Protein AF-A0A285PRM2-F1 (afdb_monomer_lite)

Sequence (328 aa):
MWEDLPSSKKNEYKRLILAFASLTEMFAQKVTDNVEEAAPIINSKFQETAFQRAFNAYAEDIGNTSYDASLEHNGEKYLVGIKTFGISSGDQKVAQFKAKHDEWSDIIDEIKRHANDAEDKATVDSLNEVLYMKLARRIAKIRNARIDSSRANIKGFKAGEDDTHVHSVYHVLMPSSRNEDAKIYVGETSYDKINLENLSILGCTGKKNPTNFFFTDGKHVYKYTSADSQLHMNFDNRNIVCDEWNVKYADDAHAIFGKIADMVYPKSPDLDDNSNILEIEDDVEELEVEDTYCWTIWNKNQETELFSGFNSFLAQDPRWEKISVKSE

Organism: NCBI:txid39488

Radius of gyration: 27.47 Å; chains: 1; bounding box: 72×64×59 Å

Foldseek 3Di:
DVVQADPQLVVQLLVQQLVQQLAQVVVDDDDPDDPKAGWGDGDQVSNLVSNCVSRVWDQLPDDPALAGTWDDDPNAIEGEHEEEEALPDFWAFRDFDQVCLVVCVVLLVQLVVQLVVDDFQVSSFVSNVVSVLVVVLVVLVVVQVSNVVNLVRDDRDDDDPPSPRYFYKYWYWHIYDIRDQTKIFTFIDGPDRQQSVQKDWPGAPTSVQRSWGWIHSVRWIWIAHSPRRTITTGPVSVVRTDDMDGHHHDPDVVVVVVVVCCVVPPDDVVVVPDDDPPPPPVPPPPPPPPDDDDDADADPVRDGDQPPPRRVVPPDPPPDDDDDDDDD

Secondary structure (DSSP, 8-state):
-GGGS-HHHHHHHHHHHHHHHTTHHHHS---SSS-PPPPPP--HHHHHHHHHHHHTPEE--SSS-S-SEEEEETTEEEEEEEEE--TT--SEEEEE-GGGHHHHHHHHHHHHHHHHS-SSHHHHHHHHHHHHHHHHHHHHHHHHHHHHHHHHT-SSSPPPTT-TTEEEEEEEEEEPPTTS--EEEEEEEE-PPP-STT-EEEEES-TT-TTSEEEE-SS-EEEEETTTTEEEEE--TTTTEEEEEE----TTHHHHHHHHHHHHSPPPGGG-S--------S-----------------TTS-PPTT-TT-TT----TTS----PPP-

pLDDT: mean 82.98, std 19.23, range [27.8, 98.38]

Structure (mmCIF, N/CA/C/O backbone):
data_AF-A0A285PRM2-F1
#
_entry.id   AF-A0A285PRM2-F1
#
loop_
_atom_site.group_PDB
_atom_site.id
_atom_site.type_symbol
_atom_site.label_atom_id
_atom_site.label_alt_id
_atom_site.label_comp_id
_atom_site.label_asym_id
_atom_site.label_entity_id
_atom_site.label_seq_id
_atom_site.pdbx_PDB_ins_code
_atom_site.Cartn_x
_atom_site.Cartn_y
_atom_site.Cartn_z
_atom_site.occupancy
_atom_site.B_iso_or_equiv
_atom_site.auth_seq_id
_atom_site.auth_comp_id
_atom_site.auth_asym_id
_atom_site.auth_atom_id
_atom_site.pdbx_PDB_model_num
ATOM 1 N N . MET A 1 1 ? 2.096 -10.596 12.250 1.00 94.50 1 MET A N 1
ATOM 2 C CA . MET A 1 1 ? 1.643 -9.684 13.319 1.00 94.50 1 MET A CA 1
ATOM 3 C C . MET A 1 1 ? 0.222 -10.036 13.724 1.00 94.50 1 MET A C 1
ATOM 5 O O . MET A 1 1 ? -0.007 -10.273 14.898 1.00 94.50 1 MET A O 1
ATOM 9 N N . TRP A 1 2 ? -0.729 -10.086 12.789 1.00 96.12 2 TRP A N 1
ATOM 10 C CA . TRP A 1 2 ? -2.152 -10.326 13.050 1.00 96.12 2 TRP A CA 1
ATOM 11 C C . TRP A 1 2 ? -2.424 -11.521 13.971 1.00 96.12 2 TRP A C 1
ATOM 13 O O . TRP A 1 2 ? -3.183 -11.407 14.936 1.00 96.12 2 TRP A O 1
ATOM 23 N N . GLU A 1 3 ? -1.771 -12.654 13.717 1.00 93.31 3 GLU A N 1
ATOM 24 C CA . GLU A 1 3 ? -1.927 -13.859 14.539 1.00 93.31 3 GLU A CA 1
ATOM 25 C C . GLU A 1 3 ? -1.473 -13.662 15.988 1.00 93.31 3 GLU A C 1
ATOM 27 O O . GLU A 1 3 ? -2.132 -14.154 16.904 1.00 93.31 3 GLU A O 1
ATOM 32 N N . ASP A 1 4 ? -0.435 -12.855 16.202 1.00 93.69 4 ASP A N 1
ATOM 33 C CA . ASP A 1 4 ? 0.169 -12.610 17.513 1.00 93.69 4 ASP A CA 1
ATOM 34 C C . ASP A 1 4 ? -0.690 -11.686 18.390 1.00 93.69 4 ASP A C 1
ATOM 36 O O . ASP A 1 4 ? -0.590 -11.709 19.618 1.00 93.69 4 ASP A O 1
ATOM 40 N N . LEU A 1 5 ? -1.532 -10.844 17.780 1.00 95.12 5 LEU A N 1
ATOM 41 C CA . LEU A 1 5 ? -2.293 -9.830 18.507 1.00 95.12 5 LEU A CA 1
ATOM 42 C C . LEU A 1 5 ? -3.500 -10.420 19.261 1.00 95.12 5 LEU A C 1
ATOM 44 O O . LEU A 1 5 ? -4.136 -11.365 18.786 1.00 95.12 5 LEU A O 1
ATOM 48 N N . PRO A 1 6 ? -3.906 -9.828 20.406 1.00 95.75 6 PRO A N 1
ATOM 49 C CA . PRO A 1 6 ? -4.996 -10.362 21.219 1.00 95.75 6 PRO A CA 1
ATOM 50 C C . PRO A 1 6 ? -6.333 -10.409 20.477 1.00 95.75 6 PRO A C 1
ATOM 52 O O . PRO A 1 6 ? -6.782 -9.404 19.918 1.00 95.75 6 PRO A O 1
ATOM 55 N N . SER A 1 7 ? -7.038 -11.540 20.565 1.00 96.31 7 SER A N 1
ATOM 56 C CA . SER A 1 7 ? -8.339 -11.732 19.908 1.00 96.31 7 SER A CA 1
ATOM 57 C C . SER A 1 7 ? -9.392 -10.701 20.321 1.00 96.31 7 SER A C 1
ATOM 59 O O . SER A 1 7 ? -10.214 -10.309 19.500 1.00 96.31 7 SER A O 1
ATOM 61 N N . SER A 1 8 ? -9.361 -10.208 21.565 1.00 97.06 8 SER A N 1
ATOM 62 C CA . SER A 1 8 ? -10.262 -9.138 22.019 1.00 97.06 8 SER A CA 1
ATOM 63 C C . SER A 1 8 ? -10.061 -7.840 21.230 1.00 97.06 8 SER A C 1
ATOM 65 O O . SER A 1 8 ? -11.035 -7.246 20.774 1.00 97.06 8 SER A O 1
ATOM 67 N N . LYS A 1 9 ? -8.804 -7.446 20.999 1.00 97.38 9 LYS A N 1
ATOM 68 C CA . LYS A 1 9 ? -8.441 -6.259 20.214 1.00 97.38 9 LYS A CA 1
ATOM 69 C C . LYS A 1 9 ? -8.742 -6.448 18.727 1.00 97.38 9 LYS A C 1
ATOM 71 O O . LYS A 1 9 ? -9.304 -5.549 18.107 1.00 97.38 9 LYS A O 1
ATOM 76 N N . LYS A 1 10 ? -8.466 -7.640 18.176 1.00 97.69 10 LYS A N 1
ATOM 77 C CA . LYS A 1 10 ? -8.861 -8.007 16.802 1.00 97.69 10 LYS A CA 1
ATOM 78 C C . LYS A 1 10 ? -10.370 -7.886 16.596 1.00 97.69 10 LYS A C 1
ATOM 80 O O . LYS A 1 10 ? -10.810 -7.294 15.616 1.00 97.69 10 LYS A O 1
ATOM 85 N N . ASN A 1 11 ? -11.160 -8.383 17.547 1.00 97.88 11 ASN A N 1
ATOM 86 C CA . ASN A 1 11 ? -12.618 -8.294 17.500 1.00 97.88 11 ASN A CA 1
ATOM 87 C C . ASN A 1 11 ? -13.120 -6.851 17.606 1.00 97.88 11 ASN A C 1
ATOM 89 O O . ASN A 1 11 ? -14.071 -6.491 16.915 1.00 97.88 11 ASN A O 1
ATOM 93 N N . GLU A 1 12 ? -12.493 -6.013 18.436 1.00 98.06 12 GLU A N 1
ATOM 94 C CA . GLU A 1 12 ? -12.843 -4.593 18.506 1.00 98.06 12 GLU A CA 1
ATOM 95 C C . GLU A 1 12 ? -12.538 -3.870 17.190 1.00 98.06 12 GLU A C 1
ATOM 97 O O . GLU A 1 12 ? -13.412 -3.177 16.668 1.00 98.06 12 GLU A O 1
ATOM 102 N N . TYR A 1 13 ? -11.361 -4.106 16.605 1.00 98.38 13 TYR A N 1
ATOM 103 C CA . TYR A 1 13 ? -10.995 -3.564 15.298 1.00 98.38 13 TYR A CA 1
ATOM 104 C C . TYR A 1 13 ? -11.967 -4.012 14.198 1.00 98.38 13 TYR A C 1
ATOM 106 O O . TYR A 1 13 ? -12.563 -3.176 13.519 1.00 98.38 13 TYR A O 1
ATOM 114 N N . LYS A 1 14 ? -12.214 -5.325 14.092 1.00 98.38 14 LYS A N 1
ATOM 115 C CA . LYS A 1 14 ? -13.190 -5.919 13.169 1.00 98.38 14 LYS A CA 1
ATOM 116 C C . LYS A 1 14 ? -14.568 -5.280 13.319 1.00 98.38 14 LYS A C 1
ATOM 118 O O . LYS A 1 14 ? -15.187 -4.925 12.322 1.00 98.38 14 LYS A O 1
ATOM 123 N N . ARG A 1 15 ? -15.050 -5.098 14.553 1.00 98.00 15 ARG A N 1
ATOM 124 C CA . ARG A 1 15 ? -16.356 -4.481 14.822 1.00 98.00 15 ARG A CA 1
ATOM 125 C C . ARG A 1 15 ? -16.423 -3.044 14.309 1.00 98.00 15 ARG A C 1
ATOM 127 O O . ARG A 1 15 ? -17.426 -2.685 13.703 1.00 98.00 15 ARG A O 1
ATOM 134 N N . LEU A 1 16 ? -15.384 -2.239 14.541 1.00 97.81 16 LEU A N 1
ATOM 135 C CA . LEU A 1 16 ? -15.328 -0.854 14.063 1.00 97.81 16 LEU A CA 1
ATOM 136 C C . LEU A 1 16 ? -15.353 -0.789 12.532 1.00 97.81 16 LEU A C 1
ATOM 138 O O . LEU A 1 16 ? -16.142 -0.034 11.969 1.00 97.81 16 LEU A O 1
ATOM 142 N N . ILE A 1 17 ? -14.543 -1.614 11.862 1.00 98.19 17 ILE A N 1
ATOM 143 C CA . ILE A 1 17 ? -14.509 -1.664 10.397 1.00 98.19 17 ILE A CA 1
ATOM 144 C C . ILE A 1 17 ? -15.848 -2.137 9.828 1.00 98.19 17 ILE A C 1
ATOM 146 O O . ILE A 1 17 ? -16.380 -1.496 8.925 1.00 98.19 17 ILE A O 1
ATOM 150 N N . LEU A 1 18 ? -16.417 -3.222 10.363 1.00 97.62 18 LEU A N 1
ATOM 151 C CA . LEU A 1 18 ? -17.692 -3.759 9.887 1.00 97.62 18 LEU A CA 1
ATOM 152 C C . LEU A 1 18 ? -18.855 -2.790 10.111 1.00 97.62 18 LEU A C 1
ATOM 154 O O . LEU A 1 18 ? -19.722 -2.706 9.250 1.00 97.62 18 LEU A O 1
ATOM 158 N N . ALA A 1 19 ? -18.863 -2.037 11.215 1.00 95.50 19 ALA A N 1
ATOM 159 C CA . ALA A 1 19 ? -19.882 -1.017 11.470 1.00 95.50 19 ALA A CA 1
ATOM 160 C C . ALA A 1 19 ? -19.809 0.155 10.478 1.00 95.50 19 ALA A C 1
ATOM 162 O O . ALA A 1 19 ? -20.830 0.741 10.135 1.00 95.50 19 ALA A O 1
ATOM 163 N N . PHE A 1 20 ? -18.613 0.507 10.000 1.00 95.31 20 PHE A N 1
ATOM 164 C CA . PHE A 1 20 ? -18.478 1.493 8.930 1.00 95.31 20 PHE A CA 1
ATOM 165 C C . PHE A 1 20 ? -18.884 0.894 7.579 1.00 95.31 20 PHE A C 1
ATOM 167 O O . PHE A 1 20 ? -19.690 1.473 6.855 1.00 95.31 20 PHE A O 1
ATOM 174 N N . ALA A 1 21 ? -18.375 -0.298 7.258 1.00 95.31 21 ALA A N 1
ATOM 175 C CA . ALA A 1 21 ? -18.662 -0.984 6.003 1.00 95.31 21 ALA A CA 1
ATOM 176 C C . ALA A 1 21 ? -20.148 -1.353 5.850 1.00 95.31 21 ALA A C 1
ATOM 178 O O . ALA A 1 21 ? -20.648 -1.402 4.729 1.00 95.31 21 ALA A O 1
ATOM 179 N N . SER A 1 22 ? -20.891 -1.544 6.945 1.00 94.44 22 SER A N 1
ATOM 180 C CA . SER A 1 22 ? -22.341 -1.769 6.887 1.00 94.44 22 SER A CA 1
ATOM 181 C C . SER A 1 22 ? -23.117 -0.583 6.310 1.00 94.44 22 SER A C 1
ATOM 183 O O . SER A 1 22 ? -24.242 -0.760 5.859 1.00 94.44 22 SER A O 1
ATOM 185 N N . LEU A 1 23 ? -22.525 0.615 6.289 1.00 93.31 23 LEU A N 1
ATOM 186 C CA . LEU A 1 23 ? -23.131 1.833 5.742 1.00 93.31 23 LEU A CA 1
ATOM 187 C C . LEU A 1 23 ? -22.854 2.018 4.239 1.00 93.31 23 LEU A C 1
ATOM 189 O O . LEU A 1 23 ? -23.197 3.054 3.678 1.00 93.31 23 LEU A O 1
ATOM 193 N N . THR A 1 24 ? -22.227 1.036 3.582 1.00 91.19 24 THR A N 1
ATOM 194 C CA . THR A 1 24 ? -21.815 1.099 2.168 1.00 91.19 24 THR A CA 1
ATOM 195 C C . THR A 1 24 ? -22.930 1.574 1.237 1.00 91.19 24 THR A C 1
ATOM 197 O O . THR A 1 24 ? -22.685 2.428 0.386 1.00 91.19 24 THR A O 1
ATOM 200 N N . GLU A 1 25 ? -24.155 1.078 1.415 1.00 87.56 25 GLU A N 1
ATOM 201 C CA . GLU A 1 25 ? -25.289 1.407 0.542 1.00 87.56 25 GLU A CA 1
ATOM 202 C C . GLU A 1 25 ? -25.672 2.894 0.564 1.00 87.56 25 GLU A C 1
ATOM 204 O O . GLU A 1 25 ? -26.168 3.402 -0.437 1.00 87.56 25 GLU A O 1
ATOM 209 N N . MET A 1 26 ? -25.379 3.627 1.646 1.00 86.00 26 MET A N 1
ATOM 210 C CA . MET A 1 26 ? -25.603 5.079 1.689 1.00 86.00 26 MET A CA 1
ATOM 211 C C . MET A 1 26 ? -24.655 5.859 0.783 1.00 86.00 26 MET A C 1
ATOM 213 O O . MET A 1 26 ? -24.985 6.954 0.334 1.00 86.00 26 MET A O 1
ATOM 217 N N . PHE A 1 27 ? -23.456 5.326 0.557 1.00 83.62 27 PHE A N 1
ATOM 218 C CA . PHE A 1 27 ? -22.404 5.992 -0.207 1.00 83.62 27 PHE A CA 1
ATOM 219 C C . PHE A 1 27 ? -22.297 5.457 -1.638 1.00 83.62 27 PHE A C 1
ATOM 221 O O . PHE A 1 27 ? -21.613 6.051 -2.474 1.00 83.62 27 PHE A O 1
ATOM 228 N N . ALA A 1 28 ? -22.946 4.330 -1.930 1.00 78.94 28 ALA A N 1
ATOM 229 C CA . ALA A 1 28 ? -22.950 3.729 -3.250 1.00 78.94 28 ALA A CA 1
ATOM 230 C C . ALA A 1 28 ? -23.868 4.515 -4.200 1.00 78.94 28 ALA A C 1
ATOM 232 O O . ALA A 1 28 ? -25.046 4.740 -3.927 1.00 78.94 28 ALA A O 1
ATOM 233 N N . GLN A 1 29 ? -23.340 4.908 -5.361 1.00 65.31 29 GLN A N 1
ATOM 234 C CA . GLN A 1 29 ? -24.176 5.422 -6.445 1.00 65.31 29 GLN A CA 1
ATOM 235 C C . GLN A 1 29 ? -25.023 4.273 -6.999 1.00 65.31 29 GLN A C 1
ATOM 237 O O . GLN A 1 29 ? -24.468 3.275 -7.466 1.00 65.31 29 GLN A O 1
ATOM 242 N N . LYS A 1 30 ? -26.354 4.415 -6.961 1.00 59.00 30 LYS A N 1
ATOM 243 C CA . LYS A 1 30 ? -27.273 3.463 -7.597 1.00 59.00 30 LYS A CA 1
ATOM 244 C C . LYS A 1 30 ? -27.022 3.475 -9.104 1.00 59.00 30 LYS A C 1
ATOM 246 O O . LYS A 1 30 ? -27.252 4.490 -9.759 1.00 59.00 30 LYS A O 1
ATOM 251 N N . VAL A 1 31 ? -26.533 2.365 -9.648 1.00 52.97 31 VAL A N 1
ATOM 252 C CA . VAL A 1 31 ? -26.507 2.145 -11.097 1.00 52.97 31 VAL A CA 1
ATOM 253 C C . VAL A 1 31 ? -27.884 1.605 -11.487 1.00 52.97 31 VAL A C 1
ATOM 255 O O . VAL A 1 31 ? -28.467 0.807 -10.761 1.00 52.97 31 VAL A O 1
ATOM 258 N N . THR A 1 32 ? -28.441 2.111 -12.583 1.00 46.22 32 THR A N 1
ATOM 259 C CA . THR A 1 32 ? -29.801 1.820 -13.061 1.00 46.22 32 THR A CA 1
ATOM 260 C C . THR A 1 32 ? -30.120 0.320 -13.155 1.00 46.22 32 THR A C 1
ATOM 262 O O . THR A 1 32 ? -29.332 -0.455 -13.693 1.00 46.22 32 THR A O 1
ATOM 265 N N . ASP A 1 33 ? -31.314 -0.029 -12.668 1.00 51.16 33 ASP A N 1
ATOM 266 C CA . ASP A 1 33 ? -32.155 -1.216 -12.914 1.00 51.16 33 ASP A CA 1
ATOM 267 C C . ASP A 1 33 ? -31.626 -2.636 -12.659 1.00 51.16 33 ASP A C 1
ATOM 269 O O . ASP A 1 33 ? -32.417 -3.576 -12.730 1.00 51.16 33 ASP A O 1
ATOM 273 N N . ASN A 1 34 ? -30.368 -2.829 -12.261 1.00 53.69 34 ASN A N 1
ATOM 274 C CA . ASN A 1 34 ? -29.910 -4.116 -11.730 1.00 53.69 34 ASN A CA 1
ATOM 275 C C . ASN A 1 34 ? -29.562 -3.979 -10.248 1.00 53.69 34 ASN A C 1
ATOM 277 O O . ASN A 1 34 ? -28.827 -3.075 -9.855 1.00 53.69 34 ASN A O 1
ATOM 281 N N . VAL A 1 35 ? -30.097 -4.886 -9.425 1.00 55.12 35 VAL A N 1
ATOM 282 C CA . VAL A 1 35 ? -29.750 -5.025 -8.003 1.00 55.12 35 VAL A CA 1
ATOM 283 C C . VAL A 1 35 ? -28.320 -5.567 -7.924 1.00 55.12 35 VAL A C 1
ATOM 285 O O . VAL A 1 35 ? -28.101 -6.761 -7.752 1.00 55.12 35 VAL A O 1
ATOM 288 N N . GLU A 1 36 ? -27.341 -4.700 -8.165 1.00 62.69 36 GLU A N 1
ATOM 289 C CA . GLU A 1 36 ? -25.931 -5.014 -7.971 1.00 62.69 36 GLU A CA 1
ATOM 290 C C . GLU A 1 36 ? -25.601 -4.888 -6.484 1.00 62.69 36 GLU A C 1
ATOM 292 O O . GLU A 1 36 ? -25.788 -3.825 -5.886 1.00 62.69 36 GLU A O 1
ATOM 297 N N . GLU A 1 37 ? -25.091 -5.964 -5.882 1.00 72.88 37 GLU A N 1
ATOM 298 C CA . GLU A 1 37 ? -24.549 -5.891 -4.528 1.00 72.88 37 GLU A CA 1
ATOM 299 C C . GLU A 1 37 ? -23.318 -4.980 -4.543 1.00 72.88 37 GLU A C 1
ATOM 301 O O . GLU A 1 37 ? -22.317 -5.230 -5.233 1.00 72.88 37 GLU A O 1
ATOM 306 N N . ALA A 1 38 ? -23.411 -3.879 -3.795 1.00 84.19 38 ALA A N 1
ATOM 307 C CA . ALA A 1 38 ? -22.331 -2.917 -3.677 1.00 84.19 38 ALA A CA 1
ATOM 308 C C . ALA A 1 38 ? -21.086 -3.590 -3.082 1.00 84.19 38 ALA A C 1
ATOM 310 O O . ALA A 1 38 ? -21.184 -4.432 -2.193 1.00 84.19 38 ALA A O 1
ATOM 311 N N . ALA A 1 39 ? -19.902 -3.195 -3.550 1.00 90.44 39 ALA A N 1
ATOM 312 C CA . ALA A 1 39 ? -18.649 -3.602 -2.919 1.00 90.44 39 ALA A CA 1
ATOM 313 C C . ALA A 1 39 ? -18.496 -2.867 -1.575 1.00 90.44 39 ALA A C 1
ATOM 315 O O . ALA A 1 39 ? -18.700 -1.646 -1.559 1.00 90.44 39 ALA A O 1
ATOM 316 N N . PRO A 1 40 ? -18.097 -3.544 -0.479 1.00 93.94 40 PRO A N 1
ATOM 317 C CA . PRO A 1 40 ? -17.916 -2.892 0.812 1.00 93.94 40 PRO A CA 1
ATOM 318 C C . PRO A 1 40 ? -16.956 -1.701 0.735 1.00 93.94 40 PRO A C 1
ATOM 320 O O . PRO A 1 40 ? -15.854 -1.799 0.190 1.00 93.94 40 PRO A O 1
ATOM 323 N N . ILE A 1 41 ? -17.353 -0.574 1.320 1.00 92.75 41 ILE A N 1
ATOM 324 C CA . ILE A 1 41 ? -16.531 0.635 1.366 1.00 92.75 41 ILE A CA 1
ATOM 325 C C . ILE A 1 41 ? -15.73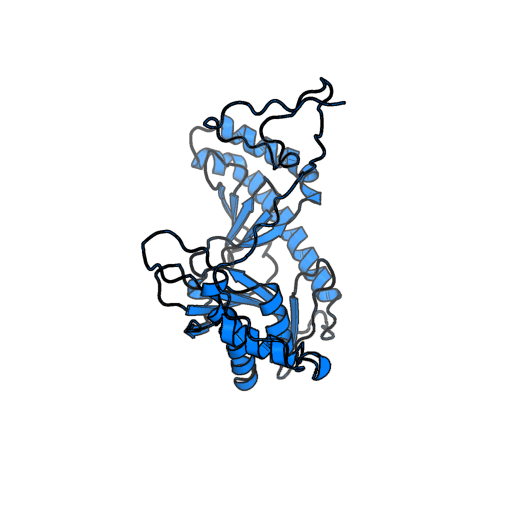9 0.666 2.671 1.00 92.75 41 ILE A C 1
ATOM 327 O O . ILE A 1 41 ? -16.285 0.552 3.768 1.00 92.75 41 ILE A O 1
ATOM 331 N N . ILE A 1 42 ? -14.432 0.889 2.543 1.00 93.50 42 ILE A N 1
ATOM 332 C CA . ILE A 1 42 ? -13.522 1.113 3.666 1.00 93.50 42 ILE A CA 1
ATOM 333 C C . ILE A 1 42 ? -12.859 2.471 3.469 1.00 93.50 42 ILE A C 1
ATOM 335 O O . ILE A 1 42 ? -12.201 2.710 2.457 1.00 93.50 42 ILE A O 1
ATOM 339 N N . ASN A 1 43 ? -13.000 3.357 4.451 1.00 93.75 43 ASN A N 1
ATOM 340 C CA . ASN A 1 43 ? -12.263 4.613 4.471 1.00 93.75 43 ASN A CA 1
ATOM 341 C C . ASN A 1 43 ? -10.851 4.384 5.039 1.00 93.75 43 ASN A C 1
ATOM 343 O O . ASN A 1 43 ? -10.707 3.888 6.157 1.00 93.75 43 ASN A O 1
ATOM 347 N N . SER A 1 44 ? -9.814 4.765 4.286 1.00 91.88 44 SER A N 1
ATOM 348 C CA . SER A 1 44 ? -8.414 4.538 4.676 1.00 91.88 44 SER A CA 1
ATOM 349 C C . SER A 1 44 ? -8.043 5.235 5.987 1.00 91.88 44 SER A C 1
ATOM 351 O O . SER A 1 44 ? -7.421 4.629 6.854 1.00 91.88 44 SER A O 1
ATOM 353 N N . LYS A 1 45 ? -8.487 6.482 6.189 1.00 91.88 45 LYS A N 1
ATOM 354 C CA . LYS A 1 45 ? -8.149 7.230 7.406 1.00 91.88 45 LYS A CA 1
ATOM 355 C C . LYS A 1 45 ? -8.885 6.697 8.633 1.00 91.88 45 LYS A C 1
ATOM 357 O O . LYS A 1 45 ? -8.339 6.655 9.737 1.00 91.88 45 LYS A O 1
ATOM 362 N N . PHE A 1 46 ? -10.124 6.250 8.447 1.00 95.06 46 PHE A N 1
ATOM 363 C CA . PHE A 1 46 ? -10.863 5.559 9.495 1.00 95.06 46 PHE A CA 1
ATOM 364 C C . PHE A 1 46 ? -10.204 4.225 9.858 1.00 95.06 46 PHE A C 1
ATOM 366 O O . PHE A 1 46 ? -10.084 3.915 11.037 1.00 95.06 46 PHE A O 1
ATOM 373 N N . GLN A 1 47 ? -9.708 3.466 8.877 1.00 96.12 47 GLN A N 1
ATOM 374 C CA . GLN A 1 47 ? -8.975 2.225 9.128 1.00 96.12 47 GLN A CA 1
ATOM 375 C C . GLN A 1 47 ? -7.753 2.454 10.029 1.00 96.12 47 GLN A C 1
ATOM 377 O O . GLN A 1 47 ? -7.563 1.701 10.985 1.00 96.12 47 GLN A O 1
ATOM 382 N N . GLU A 1 48 ? -6.953 3.488 9.753 1.00 94.62 48 GLU A N 1
ATOM 383 C CA . GLU A 1 48 ? -5.794 3.855 10.576 1.00 94.62 48 GLU A CA 1
ATOM 384 C C . GLU A 1 48 ? -6.197 4.180 12.018 1.00 94.62 48 GLU A C 1
ATOM 386 O O . GLU A 1 48 ? -5.649 3.615 12.966 1.00 94.62 48 GLU A O 1
ATOM 391 N N . THR A 1 49 ? -7.192 5.052 12.199 1.00 95.31 49 THR A N 1
ATOM 392 C CA . THR A 1 49 ? -7.627 5.480 13.538 1.00 95.31 49 THR A CA 1
ATOM 393 C C . THR A 1 49 ? -8.312 4.351 14.312 1.00 95.31 49 THR A C 1
ATOM 395 O O . THR A 1 49 ? -8.074 4.198 15.511 1.00 95.31 49 THR A O 1
ATOM 398 N N . ALA A 1 50 ? -9.095 3.501 13.642 1.00 97.19 50 ALA A N 1
ATOM 399 C CA . ALA A 1 50 ? -9.683 2.301 14.231 1.00 97.19 50 ALA A CA 1
ATOM 400 C C . ALA A 1 50 ? -8.604 1.300 14.669 1.00 97.19 50 ALA A C 1
ATOM 402 O O . ALA A 1 50 ? -8.706 0.736 15.760 1.00 97.19 50 ALA A O 1
ATOM 403 N N . PHE A 1 51 ? -7.553 1.111 13.863 1.00 97.31 51 PHE A N 1
ATOM 404 C CA . PHE A 1 51 ? -6.427 0.245 14.210 1.00 97.31 51 PHE A CA 1
ATOM 405 C C . PHE A 1 51 ? -5.693 0.784 15.443 1.00 97.31 51 PHE A C 1
ATOM 407 O O . PHE A 1 51 ? -5.525 0.071 16.433 1.00 97.31 51 PHE A O 1
ATOM 414 N N . GLN A 1 52 ? -5.336 2.072 15.432 1.00 95.50 52 GLN A N 1
ATOM 415 C CA . GLN A 1 52 ? -4.692 2.744 16.563 1.00 95.50 52 GLN A CA 1
ATOM 416 C C . GLN A 1 52 ? -5.522 2.614 17.846 1.00 95.50 52 GLN A C 1
ATOM 418 O O . GLN A 1 52 ? -4.994 2.237 18.894 1.00 95.50 52 GLN A O 1
ATOM 423 N N . ARG A 1 53 ? -6.838 2.838 17.755 1.00 96.06 53 ARG A N 1
ATOM 424 C CA . ARG A 1 53 ? -7.758 2.770 18.896 1.00 96.06 53 ARG A CA 1
ATOM 425 C C . ARG A 1 53 ? -7.929 1.363 19.461 1.00 96.06 53 ARG A C 1
ATOM 427 O O . ARG A 1 53 ? -7.970 1.224 20.683 1.00 96.06 53 ARG A O 1
ATOM 434 N N . ALA A 1 54 ? -8.073 0.356 18.602 1.00 97.38 54 ALA A N 1
ATOM 435 C CA . ALA A 1 54 ? -8.310 -1.024 19.021 1.00 97.38 54 ALA A CA 1
ATOM 436 C C . ALA A 1 54 ? -7.040 -1.671 19.588 1.00 97.38 54 ALA A C 1
ATOM 438 O O . ALA A 1 54 ? -7.086 -2.396 20.585 1.00 97.38 54 ALA A O 1
ATOM 439 N N . PHE A 1 55 ? -5.883 -1.384 18.986 1.00 96.38 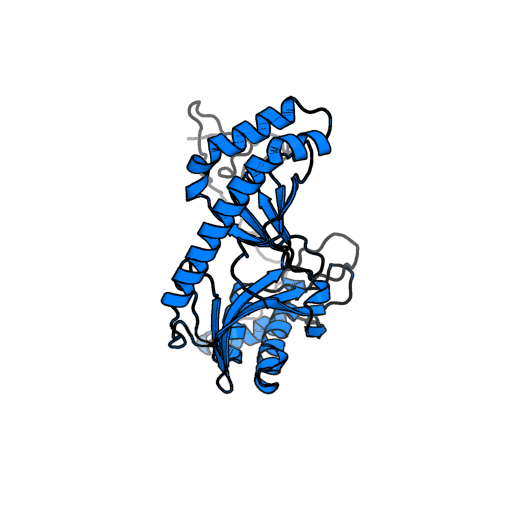55 PHE A N 1
ATOM 440 C CA . PHE A 1 55 ? -4.618 -1.983 19.403 1.00 96.38 55 PHE A CA 1
ATOM 441 C C . PHE A 1 55 ? -3.856 -1.171 20.451 1.00 96.38 55 PHE A C 1
ATOM 443 O O . PHE A 1 55 ? -2.911 -1.704 21.034 1.00 96.38 55 PHE A O 1
ATOM 450 N N . ASN A 1 56 ? -4.316 0.040 20.789 1.00 94.38 56 ASN A N 1
ATOM 451 C CA . ASN A 1 56 ? -3.548 1.046 21.533 1.00 94.38 56 ASN A CA 1
ATOM 452 C C . ASN A 1 56 ? -2.198 1.321 20.849 1.00 94.38 56 ASN A C 1
ATOM 454 O O . ASN A 1 56 ? -1.168 1.406 21.514 1.00 94.38 56 ASN A O 1
ATOM 458 N N . ALA A 1 57 ? -2.206 1.374 19.515 1.00 94.12 57 ALA A N 1
ATOM 459 C CA . ALA A 1 57 ? -1.014 1.659 18.732 1.00 94.12 57 ALA A CA 1
ATOM 460 C C . ALA A 1 57 ? -0.750 3.170 18.714 1.00 94.12 57 ALA A C 1
ATOM 462 O O . ALA A 1 57 ? -1.681 3.980 18.711 1.00 94.12 57 ALA A O 1
ATOM 463 N N . TYR A 1 58 ? 0.522 3.547 18.679 1.00 92.38 58 TYR A N 1
ATOM 464 C CA . TYR A 1 58 ? 0.940 4.926 18.495 1.00 92.38 58 TYR A CA 1
ATOM 465 C C . TYR A 1 58 ? 0.757 5.337 17.038 1.00 92.38 58 TYR A C 1
ATOM 467 O O . TYR A 1 58 ? 1.089 4.584 16.124 1.00 92.38 58 TYR A O 1
ATOM 475 N N . ALA A 1 59 ? 0.243 6.546 16.826 1.00 90.25 59 ALA A N 1
ATOM 476 C CA . ALA A 1 59 ? 0.196 7.156 15.508 1.00 90.25 59 ALA A CA 1
ATOM 477 C C . ALA A 1 59 ? 1.598 7.642 15.112 1.00 90.25 59 ALA A C 1
ATOM 479 O O . ALA A 1 59 ? 2.182 8.484 15.798 1.00 90.25 59 ALA A O 1
ATOM 480 N N . GLU A 1 60 ? 2.119 7.123 14.001 1.00 86.06 60 GLU A N 1
ATOM 481 C CA . GLU A 1 60 ? 3.417 7.527 13.433 1.00 86.06 60 GLU A CA 1
ATOM 482 C C . GLU A 1 60 ? 3.257 8.535 12.278 1.00 86.06 60 GLU A C 1
ATOM 484 O O . GLU A 1 60 ? 4.240 9.126 11.822 1.00 86.06 60 GLU A O 1
ATOM 489 N N . ASP A 1 61 ? 2.016 8.767 11.828 1.00 67.62 61 ASP A N 1
ATOM 490 C CA . ASP A 1 61 ? 1.639 9.693 10.752 1.00 67.62 61 ASP A CA 1
ATOM 491 C C . ASP A 1 61 ? 1.800 11.167 11.173 1.00 67.62 61 ASP A C 1
ATOM 493 O O . ASP A 1 61 ? 0.851 11.878 11.513 1.00 67.62 61 ASP A O 1
ATOM 497 N N . ILE A 1 62 ? 3.051 11.628 11.194 1.00 56.41 62 ILE A N 1
ATOM 498 C CA . ILE A 1 62 ? 3.420 13.041 11.277 1.00 56.41 62 ILE A CA 1
ATOM 499 C C . ILE A 1 62 ? 4.249 13.357 10.032 1.00 56.41 62 ILE A C 1
ATOM 501 O O . ILE A 1 62 ? 5.480 13.364 10.049 1.00 56.41 62 ILE A O 1
ATOM 505 N N . GLY A 1 63 ? 3.556 13.611 8.922 1.00 58.38 63 GLY A N 1
ATOM 506 C CA . GLY A 1 63 ? 4.160 14.067 7.673 1.00 58.38 63 GLY A CA 1
ATOM 507 C C . GLY A 1 63 ? 4.391 12.946 6.660 1.00 58.38 63 GLY A C 1
ATOM 508 O O . GLY A 1 63 ? 3.450 12.320 6.202 1.00 58.38 63 GLY A O 1
ATOM 509 N N . ASN A 1 64 ? 5.637 12.758 6.218 1.00 60.66 64 ASN A N 1
ATOM 510 C CA . ASN A 1 64 ? 5.992 11.849 5.116 1.00 60.66 64 ASN A CA 1
ATOM 511 C C . ASN A 1 64 ? 6.682 10.570 5.632 1.00 60.66 64 ASN A C 1
ATOM 513 O O . ASN A 1 64 ? 7.706 10.147 5.085 1.00 60.66 64 ASN A O 1
ATOM 517 N N . THR A 1 65 ? 6.188 10.025 6.746 1.00 72.25 65 THR A N 1
ATOM 518 C CA . THR A 1 65 ? 6.715 8.808 7.375 1.00 72.25 65 THR A CA 1
ATOM 519 C C . THR A 1 65 ? 6.273 7.565 6.599 1.00 72.25 65 THR A C 1
ATOM 521 O O . THR A 1 65 ? 5.274 7.564 5.886 1.00 72.25 65 THR A O 1
ATOM 524 N N . SER A 1 66 ? 7.071 6.497 6.668 1.00 83.50 66 SER A N 1
ATOM 525 C CA . SER A 1 66 ? 6.787 5.252 5.934 1.00 83.50 66 SER A CA 1
ATOM 526 C C . SER A 1 66 ? 5.731 4.374 6.617 1.00 83.50 66 SER A C 1
ATOM 528 O O . SER A 1 66 ? 5.208 3.468 5.968 1.00 83.50 66 SER A O 1
ATOM 530 N N . TYR A 1 67 ? 5.449 4.618 7.899 1.00 90.38 67 TYR A N 1
ATOM 531 C CA . TYR A 1 67 ? 4.589 3.803 8.756 1.00 90.38 67 TYR A CA 1
ATOM 532 C C . TYR A 1 67 ? 3.446 4.651 9.313 1.00 90.38 67 TYR A C 1
ATOM 534 O O . TYR A 1 67 ? 3.668 5.799 9.693 1.00 90.38 67 TYR A O 1
ATOM 542 N N . ASP A 1 68 ? 2.259 4.058 9.409 1.00 91.56 68 ASP A N 1
ATOM 543 C CA . ASP A 1 68 ? 1.038 4.729 9.869 1.00 91.56 68 ASP A CA 1
ATOM 544 C C . ASP A 1 68 ? 0.821 4.528 11.375 1.00 91.56 68 ASP A C 1
ATOM 546 O O . ASP A 1 68 ? 0.312 5.404 12.084 1.00 91.56 68 ASP A O 1
ATOM 550 N N . ALA A 1 69 ? 1.243 3.370 11.890 1.00 93.62 69 ALA A N 1
ATOM 551 C CA . ALA A 1 69 ? 1.149 3.039 13.301 1.00 93.62 69 ALA A CA 1
ATOM 552 C C . ALA A 1 69 ? 2.345 2.217 13.789 1.00 93.62 69 ALA A C 1
ATOM 554 O O . ALA A 1 69 ? 2.998 1.509 13.021 1.00 93.62 69 ALA A O 1
ATOM 555 N N . SER A 1 70 ? 2.594 2.268 15.093 1.00 93.94 70 SER A N 1
ATOM 556 C CA . SER A 1 70 ? 3.542 1.386 15.766 1.00 93.94 70 SER A CA 1
ATOM 557 C C . SER A 1 70 ? 2.955 0.844 17.066 1.00 93.94 70 SER A C 1
ATOM 559 O O . SER A 1 70 ? 2.176 1.514 17.746 1.00 93.94 70 SER A O 1
ATOM 561 N N . LEU A 1 71 ? 3.289 -0.393 17.420 1.00 94.12 71 LEU A N 1
ATOM 562 C CA . LEU A 1 71 ? 2.846 -0.991 18.678 1.00 94.12 71 LEU A CA 1
ATOM 563 C C . LEU A 1 71 ? 3.839 -2.025 19.201 1.00 94.12 71 LEU A C 1
ATOM 565 O O . LEU A 1 71 ? 4.623 -2.588 18.442 1.00 94.12 71 LEU A O 1
ATOM 569 N N . GLU A 1 72 ? 3.755 -2.296 20.499 1.00 92.50 72 GLU A N 1
ATOM 570 C CA . GLU A 1 72 ? 4.508 -3.351 21.170 1.00 92.50 72 GLU A CA 1
ATOM 571 C C . GLU A 1 72 ? 3.533 -4.359 21.787 1.00 92.50 72 GLU A C 1
ATOM 573 O O . GLU A 1 72 ? 2.558 -3.985 22.450 1.00 92.50 72 GLU A O 1
ATOM 578 N N . HIS A 1 73 ? 3.781 -5.646 21.562 1.00 91.25 73 HIS A N 1
ATOM 579 C CA . HIS A 1 73 ? 3.020 -6.732 22.159 1.00 91.25 73 HIS A CA 1
ATOM 580 C C . HIS A 1 73 ? 3.926 -7.926 22.466 1.00 91.25 73 HIS A C 1
ATOM 582 O O . HIS A 1 73 ? 4.631 -8.411 21.594 1.00 91.25 73 HIS A O 1
ATOM 588 N N . ASN A 1 74 ? 3.889 -8.418 23.709 1.00 89.19 74 ASN A N 1
ATOM 589 C CA . ASN A 1 74 ? 4.676 -9.571 24.173 1.00 89.19 74 ASN A CA 1
ATOM 590 C C . ASN A 1 74 ? 6.191 -9.473 23.898 1.00 89.19 74 ASN A C 1
ATOM 592 O O . ASN A 1 74 ? 6.843 -10.486 23.675 1.00 89.19 74 ASN A O 1
ATOM 596 N N . GLY A 1 75 ? 6.755 -8.262 23.936 1.00 86.81 75 GLY A N 1
ATOM 597 C CA . GLY A 1 75 ? 8.170 -8.018 23.636 1.00 86.81 75 GLY A CA 1
ATOM 598 C C . GLY A 1 75 ? 8.486 -7.886 22.142 1.00 86.81 75 GLY A C 1
ATOM 599 O O . GLY A 1 75 ? 9.579 -7.439 21.808 1.00 86.81 75 GLY A O 1
ATOM 600 N N . GLU A 1 76 ? 7.529 -8.185 21.260 1.00 92.00 76 GLU A N 1
ATOM 601 C CA . GLU A 1 76 ? 7.619 -7.912 19.827 1.00 92.00 76 GLU A CA 1
ATOM 602 C C . GLU A 1 76 ? 7.136 -6.494 19.522 1.00 92.00 76 GLU A C 1
ATOM 604 O O . GLU A 1 76 ? 6.134 -6.015 20.062 1.00 92.00 76 GLU A O 1
ATOM 609 N N . LYS A 1 77 ? 7.844 -5.813 18.626 1.00 92.44 77 LYS A N 1
ATOM 610 C CA . LYS A 1 77 ? 7.587 -4.435 18.219 1.00 92.44 77 LYS A CA 1
ATOM 611 C C . LYS A 1 77 ? 7.243 -4.409 16.738 1.00 92.44 77 LYS A C 1
ATOM 613 O O . LYS A 1 77 ? 8.004 -4.891 15.903 1.00 92.44 77 LYS A O 1
ATOM 618 N N . TYR A 1 78 ? 6.118 -3.801 16.391 1.00 94.12 78 TYR A N 1
ATOM 619 C CA . TYR A 1 78 ? 5.621 -3.764 15.022 1.00 94.12 78 TYR A CA 1
ATOM 620 C C . TYR A 1 78 ? 5.547 -2.330 14.511 1.00 94.12 78 TYR A C 1
ATOM 622 O O . TYR A 1 78 ? 4.955 -1.458 15.147 1.00 94.12 78 TYR A O 1
ATOM 630 N N . LEU A 1 79 ? 6.128 -2.107 13.335 1.00 93.62 79 LEU A N 1
ATOM 631 C CA . LEU A 1 79 ? 5.945 -0.923 12.504 1.00 93.62 79 LEU A CA 1
ATOM 632 C C . LEU A 1 79 ? 4.964 -1.282 11.393 1.00 93.62 79 LEU A C 1
ATOM 634 O O . LEU A 1 79 ? 5.219 -2.189 10.600 1.00 93.62 79 LEU A O 1
ATOM 638 N N . VAL A 1 80 ? 3.830 -0.594 11.349 1.00 95.25 80 VAL A N 1
ATOM 639 C CA . VAL A 1 80 ? 2.682 -1.000 10.541 1.00 95.25 80 VAL A CA 1
ATOM 640 C C . VAL A 1 80 ? 2.412 0.038 9.462 1.00 95.25 80 VAL A C 1
ATOM 642 O O . VAL A 1 80 ? 2.152 1.203 9.757 1.00 95.25 80 VAL A O 1
ATOM 645 N N . GLY A 1 81 ? 2.468 -0.396 8.203 1.00 94.94 81 GLY A N 1
ATOM 646 C CA . GLY A 1 81 ? 1.909 0.336 7.070 1.00 94.94 81 GLY A CA 1
ATOM 647 C C . GLY A 1 81 ? 0.483 -0.136 6.807 1.00 94.94 81 GLY A C 1
ATOM 648 O O . GLY A 1 81 ? 0.274 -1.306 6.499 1.00 94.94 81 GLY A O 1
ATOM 649 N N . ILE A 1 82 ? -0.494 0.748 6.912 1.00 95.38 82 ILE A N 1
ATOM 650 C CA . ILE A 1 82 ? -1.918 0.465 6.770 1.00 95.38 82 ILE A CA 1
ATOM 651 C C . ILE A 1 82 ? -2.356 0.816 5.345 1.00 95.38 82 ILE A C 1
ATOM 653 O O . ILE A 1 82 ? -2.067 1.895 4.828 1.00 95.38 82 ILE A O 1
ATOM 657 N N . LYS A 1 83 ? -3.050 -0.105 4.669 1.00 95.00 83 LYS A N 1
ATOM 658 C CA . LYS A 1 83 ? -3.640 0.161 3.346 1.00 95.00 83 LYS A CA 1
ATOM 659 C C . LYS A 1 83 ? -5.032 -0.436 3.202 1.00 95.00 83 LYS A C 1
ATOM 661 O O . LYS A 1 83 ? -5.375 -1.425 3.844 1.00 95.00 83 LYS A O 1
ATOM 666 N N . THR A 1 84 ? -5.792 0.141 2.281 1.00 95.38 84 THR A N 1
ATOM 667 C CA . THR A 1 84 ? -7.056 -0.413 1.797 1.00 95.38 84 THR A CA 1
ATOM 668 C C . THR A 1 84 ? -7.100 -0.360 0.276 1.00 95.38 84 THR A C 1
ATOM 670 O O . THR A 1 84 ? -6.709 0.646 -0.322 1.00 95.38 84 THR A O 1
ATOM 673 N N . PHE A 1 85 ? -7.511 -1.461 -0.347 1.00 96.31 85 PHE A N 1
ATOM 674 C CA . PHE A 1 85 ? -7.723 -1.607 -1.792 1.00 96.31 85 PHE A CA 1
ATOM 675 C C . PHE A 1 85 ? -8.490 -2.905 -2.055 1.00 96.31 85 PHE A C 1
ATOM 677 O O . PHE A 1 85 ? -8.310 -3.862 -1.322 1.00 96.31 85 PHE A O 1
ATOM 684 N N . GLY A 1 86 ? -9.331 -2.989 -3.088 1.00 95.62 86 GLY A N 1
ATOM 685 C CA . GLY A 1 86 ? -10.134 -4.200 -3.338 1.00 95.62 86 GLY A CA 1
ATOM 686 C C . GLY A 1 86 ? -9.287 -5.455 -3.582 1.00 95.62 86 GLY A C 1
ATOM 687 O O . GLY A 1 86 ? -8.205 -5.355 -4.160 1.00 95.62 86 GLY A O 1
ATOM 688 N N . ILE A 1 87 ? -9.795 -6.635 -3.219 1.00 95.44 87 ILE A N 1
ATOM 689 C CA . ILE A 1 87 ? -9.078 -7.922 -3.348 1.00 95.44 87 ILE A CA 1
ATOM 690 C C . ILE A 1 87 ? -8.643 -8.226 -4.792 1.00 95.44 87 ILE A C 1
ATOM 692 O O . ILE A 1 87 ? -7.588 -8.816 -5.024 1.00 95.44 87 ILE A O 1
ATOM 696 N N . SER A 1 88 ? -9.418 -7.752 -5.768 1.00 93.50 88 SER A N 1
ATOM 697 C CA . SER A 1 88 ? -9.156 -7.887 -7.207 1.00 93.50 88 SER A CA 1
ATOM 698 C C . SER A 1 88 ? -8.323 -6.736 -7.790 1.00 93.50 88 SER A C 1
ATOM 700 O O . SER A 1 88 ? -8.134 -6.661 -9.004 1.00 93.50 88 SER A O 1
ATOM 702 N N . SER A 1 89 ? -7.839 -5.811 -6.956 1.00 93.38 89 SER A N 1
ATOM 703 C CA . SER A 1 89 ? -7.022 -4.686 -7.415 1.00 93.38 89 SER A CA 1
ATOM 704 C C . SER A 1 89 ? -5.632 -5.159 -7.838 1.00 93.38 89 SER A C 1
ATOM 706 O O . SER A 1 89 ? -5.051 -6.040 -7.209 1.00 93.38 89 SER A O 1
ATOM 708 N N . GLY A 1 90 ? -5.081 -4.542 -8.886 1.00 93.69 90 GLY A N 1
ATOM 709 C CA . GLY A 1 90 ? -3.715 -4.814 -9.345 1.00 93.69 90 GLY A CA 1
ATOM 710 C C . GLY A 1 90 ? -2.641 -4.203 -8.438 1.00 93.69 90 GLY A C 1
ATOM 711 O O . GLY A 1 90 ? -2.852 -4.001 -7.244 1.00 93.69 90 GLY A O 1
ATOM 712 N N . ASP A 1 91 ? -1.486 -3.869 -9.020 1.00 95.12 91 ASP A N 1
ATOM 713 C CA . ASP A 1 91 ? -0.367 -3.283 -8.271 1.00 95.12 91 ASP A CA 1
ATOM 714 C C . ASP A 1 91 ? -0.778 -2.013 -7.513 1.00 95.12 91 ASP A C 1
ATOM 716 O O . ASP A 1 91 ? -1.437 -1.127 -8.064 1.00 95.12 91 ASP A O 1
ATOM 720 N N . GLN A 1 92 ? -0.325 -1.902 -6.267 1.00 95.94 92 GLN A N 1
ATOM 721 C CA . GLN A 1 92 ? -0.670 -0.799 -5.380 1.00 95.94 92 GLN A CA 1
ATOM 722 C C . GLN A 1 92 ? 0.498 0.158 -5.206 1.00 95.94 92 GLN A C 1
ATOM 724 O O . GLN A 1 92 ? 1.651 -0.249 -5.035 1.00 95.94 92 GLN A O 1
ATOM 729 N N . LYS A 1 93 ? 0.199 1.456 -5.185 1.00 94.69 93 LYS A N 1
ATOM 730 C CA . LYS A 1 93 ? 1.207 2.496 -4.988 1.00 94.69 93 LYS A CA 1
ATOM 731 C C . LYS A 1 93 ? 1.824 2.398 -3.590 1.00 94.69 93 LYS A C 1
ATOM 733 O O . LYS A 1 93 ? 1.137 2.456 -2.566 1.00 94.69 93 LYS A O 1
ATOM 738 N N . VAL A 1 94 ? 3.151 2.338 -3.564 1.00 93.69 94 VAL A N 1
ATOM 739 C CA . VAL A 1 94 ? 3.962 2.231 -2.341 1.00 93.69 94 VAL A CA 1
ATOM 740 C C . VAL A 1 94 ? 4.958 3.376 -2.180 1.00 93.69 94 VAL A C 1
ATOM 742 O O . VAL A 1 94 ? 5.389 3.638 -1.064 1.00 93.69 94 VAL A O 1
ATOM 745 N N . ALA A 1 95 ? 5.315 4.091 -3.252 1.00 92.75 95 ALA A N 1
ATOM 746 C CA . ALA A 1 95 ? 6.123 5.307 -3.151 1.00 92.75 95 ALA A CA 1
ATOM 747 C C . ALA A 1 95 ? 5.923 6.246 -4.350 1.00 92.75 95 ALA A C 1
ATOM 749 O O . ALA A 1 95 ? 5.465 5.844 -5.420 1.00 92.75 95 ALA A O 1
ATO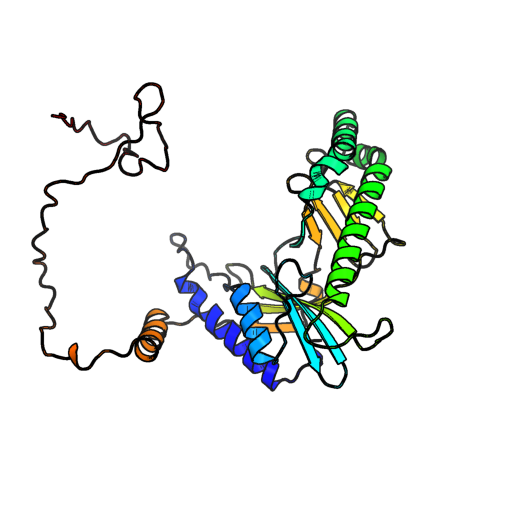M 750 N N . GLN A 1 96 ? 6.301 7.514 -4.170 1.00 93.19 96 GLN A N 1
ATOM 751 C CA . GLN A 1 96 ? 6.331 8.523 -5.229 1.00 93.19 96 GLN A CA 1
ATOM 752 C C . GLN A 1 96 ? 7.585 9.401 -5.142 1.00 93.19 96 GLN A C 1
ATOM 754 O O . GLN A 1 96 ? 8.024 9.776 -4.047 1.00 93.19 96 GLN A O 1
ATOM 759 N N . PHE A 1 97 ? 8.150 9.748 -6.300 1.00 92.62 97 PHE A N 1
ATOM 760 C CA . PHE A 1 97 ? 9.441 10.430 -6.436 1.00 92.62 97 PHE A CA 1
ATOM 761 C C . PHE A 1 97 ? 9.369 11.660 -7.354 1.00 92.62 97 PHE A C 1
ATOM 763 O O . PHE A 1 97 ? 10.259 11.878 -8.167 1.00 92.62 97 PHE A O 1
ATOM 770 N N . LYS A 1 98 ? 8.326 12.492 -7.214 1.00 88.62 98 LYS A N 1
ATOM 771 C CA . LYS A 1 98 ? 8.131 13.706 -8.038 1.00 88.62 98 LYS A CA 1
ATOM 772 C C . LYS A 1 98 ? 9.374 14.607 -8.107 1.00 88.62 98 LYS A C 1
ATOM 774 O O . LYS A 1 98 ? 9.763 15.015 -9.189 1.00 88.62 98 LYS A O 1
ATOM 779 N N . ALA A 1 99 ? 10.060 14.817 -6.981 1.00 87.06 99 ALA A N 1
ATOM 780 C CA . ALA A 1 99 ? 11.279 15.634 -6.911 1.00 87.06 99 ALA A CA 1
ATOM 781 C C . ALA A 1 99 ? 12.486 15.074 -7.696 1.00 87.06 99 ALA A C 1
ATOM 783 O O . ALA A 1 99 ? 13.514 15.734 -7.789 1.00 87.06 99 ALA A O 1
ATOM 784 N N . LYS A 1 100 ? 12.398 13.839 -8.200 1.00 87.69 100 LYS A N 1
ATOM 785 C CA . LYS A 1 100 ? 13.461 13.161 -8.954 1.00 87.69 100 LYS A CA 1
ATOM 786 C C . LYS A 1 100 ? 13.161 13.030 -10.440 1.00 87.69 100 LYS A C 1
ATOM 788 O O . LYS A 1 100 ? 13.984 12.482 -11.161 1.00 87.69 100 LYS A O 1
ATOM 793 N N . HIS A 1 101 ? 12.014 13.539 -10.887 1.00 83.75 101 HIS A N 1
ATOM 794 C CA . HIS A 1 101 ? 11.598 13.465 -12.281 1.00 83.75 101 HIS A CA 1
ATOM 795 C C . HIS A 1 101 ? 12.656 14.063 -13.223 1.00 83.75 101 HIS A C 1
ATOM 797 O O . HIS A 1 101 ? 13.093 13.385 -14.148 1.00 83.75 101 HIS A O 1
ATOM 803 N N . ASP A 1 102 ? 13.151 15.263 -12.917 1.00 86.38 102 ASP A N 1
ATOM 804 C CA . ASP A 1 102 ? 14.141 15.958 -13.753 1.00 86.38 102 ASP A CA 1
ATOM 805 C C . ASP A 1 102 ? 15.517 15.276 -13.726 1.00 86.38 102 ASP A C 1
ATOM 807 O O . ASP A 1 102 ? 16.237 15.270 -14.711 1.00 86.38 102 ASP A O 1
ATOM 811 N N . GLU A 1 103 ? 15.882 14.622 -12.620 1.00 90.50 103 GLU A N 1
ATOM 812 C CA . GLU A 1 103 ? 17.134 13.851 -12.530 1.00 90.50 103 GLU A CA 1
ATOM 813 C C . GLU A 1 103 ? 17.093 12.574 -13.395 1.00 90.50 103 GLU A C 1
ATOM 815 O O . GLU A 1 103 ? 18.126 11.965 -13.699 1.00 90.50 103 GLU A O 1
ATOM 820 N N . TRP A 1 104 ? 15.891 12.100 -13.726 1.00 93.62 104 TRP A N 1
ATOM 821 C CA . TRP A 1 104 ? 15.667 10.854 -14.455 1.00 93.62 104 TRP A CA 1
ATOM 822 C C . TRP A 1 104 ? 15.226 11.082 -15.901 1.00 93.62 104 TRP A C 1
ATOM 824 O O . TRP A 1 104 ? 15.147 10.101 -16.641 1.00 93.62 104 TRP A O 1
ATOM 834 N N . SER A 1 105 ? 14.993 12.331 -16.320 1.00 91.50 105 SER A N 1
ATOM 835 C CA . SER A 1 105 ? 14.513 12.679 -17.664 1.00 91.50 105 SER A CA 1
ATOM 836 C C . SER A 1 105 ? 15.404 12.103 -18.756 1.00 91.50 105 SER A C 1
ATOM 838 O O . SER A 1 105 ? 14.901 11.437 -19.653 1.00 91.50 105 SER A O 1
ATOM 840 N N . ASP A 1 106 ? 16.724 12.242 -18.617 1.00 93.56 106 ASP A N 1
ATOM 841 C CA . ASP A 1 106 ? 17.682 11.769 -19.621 1.00 93.56 106 ASP A CA 1
ATOM 842 C C . ASP A 1 106 ? 17.580 10.253 -19.834 1.00 93.56 106 ASP A C 1
ATOM 844 O O . ASP A 1 106 ? 17.565 9.775 -20.967 1.00 93.56 106 ASP A O 1
ATOM 848 N N . ILE A 1 107 ? 17.440 9.493 -18.739 1.00 94.62 107 ILE A N 1
ATOM 849 C CA . ILE A 1 107 ? 17.265 8.033 -18.782 1.00 94.62 107 ILE A CA 1
ATOM 850 C C . ILE A 1 107 ? 15.920 7.688 -19.427 1.00 94.62 107 ILE A C 1
ATOM 852 O O . ILE A 1 107 ? 15.838 6.783 -20.253 1.00 94.62 107 ILE A O 1
ATOM 856 N N . ILE A 1 108 ? 14.859 8.401 -19.047 1.00 94.31 108 ILE A N 1
ATOM 857 C CA . ILE A 1 108 ? 13.503 8.177 -19.555 1.00 94.31 108 ILE A CA 1
ATOM 858 C C . ILE A 1 108 ? 13.432 8.464 -21.061 1.00 94.31 108 ILE A C 1
ATOM 860 O O . ILE A 1 108 ? 12.788 7.719 -21.798 1.00 94.31 108 ILE A O 1
ATOM 864 N N . ASP A 1 109 ? 14.099 9.511 -21.535 1.00 94.94 109 ASP A N 1
ATOM 865 C CA . ASP A 1 109 ? 14.105 9.887 -22.946 1.00 94.94 109 ASP A CA 1
ATOM 866 C C . ASP A 1 109 ? 14.999 8.970 -23.786 1.00 94.94 109 ASP A C 1
ATOM 868 O O . ASP A 1 109 ? 14.672 8.665 -24.933 1.00 94.94 109 ASP A O 1
ATOM 872 N N . GLU A 1 110 ? 16.085 8.447 -23.217 1.00 95.00 110 GLU A N 1
ATOM 873 C CA . GLU A 1 110 ? 16.863 7.368 -23.831 1.00 95.00 110 GLU A CA 1
ATOM 874 C C . GLU A 1 110 ? 16.037 6.081 -23.985 1.00 95.00 110 GLU A C 1
ATOM 876 O O . GLU A 1 110 ? 15.984 5.525 -25.082 1.00 95.00 110 GLU A O 1
ATOM 881 N N . ILE A 1 111 ? 15.273 5.689 -22.956 1.00 94.88 111 ILE A N 1
ATOM 882 C CA . ILE A 1 111 ? 14.352 4.540 -23.023 1.00 94.88 111 ILE A CA 1
ATOM 883 C C . ILE A 1 111 ? 13.335 4.693 -24.162 1.00 94.88 111 ILE A C 1
ATOM 885 O O . ILE A 1 111 ? 13.068 3.739 -24.899 1.00 94.88 111 ILE A O 1
ATOM 889 N N . LYS A 1 112 ? 12.759 5.893 -24.322 1.00 94.56 112 LYS A N 1
ATOM 890 C CA . LYS A 1 112 ? 11.804 6.184 -25.405 1.00 94.56 112 LYS A CA 1
ATOM 891 C C . LYS A 1 112 ? 12.456 6.098 -26.784 1.00 94.56 112 LYS A C 1
ATOM 893 O O . LYS A 1 112 ? 11.826 5.582 -27.702 1.00 94.56 112 LYS A O 1
ATOM 898 N N . ARG A 1 113 ? 13.692 6.588 -26.937 1.00 94.06 113 ARG A N 1
ATOM 899 C CA . ARG A 1 113 ? 14.426 6.528 -28.213 1.00 94.06 113 ARG A CA 1
ATOM 900 C C . ARG A 1 113 ? 14.643 5.084 -28.655 1.00 94.06 113 ARG A C 1
ATOM 902 O O . ARG A 1 113 ? 14.194 4.733 -29.738 1.00 94.06 113 ARG A O 1
ATOM 909 N N . HIS A 1 114 ? 15.179 4.232 -27.779 1.00 91.94 114 HIS A N 1
ATOM 910 C CA . HIS A 1 114 ? 15.348 2.804 -28.079 1.00 91.94 114 HIS A CA 1
ATOM 911 C C . HIS A 1 114 ? 14.031 2.117 -28.458 1.00 91.94 114 HIS A C 1
ATOM 913 O O . HIS A 1 114 ? 14.013 1.218 -29.293 1.00 91.94 114 HIS A O 1
ATOM 919 N N . ALA A 1 115 ? 12.913 2.544 -27.864 1.00 90.88 115 ALA A N 1
ATOM 920 C CA . ALA A 1 115 ? 11.609 1.976 -28.172 1.00 90.88 115 ALA A CA 1
ATOM 921 C C . ALA A 1 115 ? 11.052 2.373 -29.546 1.00 90.88 115 ALA A C 1
ATOM 923 O O . ALA A 1 115 ? 10.308 1.592 -30.140 1.00 90.88 115 ALA A O 1
ATOM 924 N N . ASN A 1 116 ? 11.408 3.556 -30.053 1.00 89.94 116 ASN A N 1
ATOM 925 C CA . ASN A 1 116 ? 11.025 3.995 -31.396 1.00 89.94 116 ASN A CA 1
ATOM 926 C C . ASN A 1 116 ? 11.778 3.221 -32.485 1.00 89.94 116 ASN A C 1
ATOM 928 O O . ASN A 1 116 ? 11.204 2.952 -33.538 1.00 89.94 116 ASN A O 1
ATOM 932 N N . ASP A 1 117 ? 13.021 2.832 -32.203 1.00 85.25 117 ASP A N 1
ATOM 933 C CA . ASP A 1 117 ? 13.889 2.107 -33.137 1.00 85.25 117 ASP A CA 1
ATOM 934 C C . ASP A 1 117 ? 13.646 0.582 -33.130 1.00 85.25 117 ASP A C 1
ATOM 936 O O . ASP A 1 117 ? 14.200 -0.144 -33.953 1.00 85.25 117 ASP A O 1
ATOM 940 N N . ALA A 1 118 ? 12.810 0.079 -32.215 1.00 89.44 118 ALA A N 1
ATOM 941 C CA . ALA A 1 118 ? 12.554 -1.346 -32.022 1.00 89.44 118 ALA A CA 1
ATOM 942 C C . ALA A 1 118 ? 11.235 -1.826 -32.658 1.00 89.44 118 ALA A C 1
ATOM 944 O O . ALA A 1 118 ? 10.179 -1.186 -32.571 1.00 89.44 118 ALA A O 1
ATOM 945 N N . GLU A 1 119 ? 11.256 -3.027 -33.237 1.00 87.69 119 GLU A N 1
ATOM 946 C CA . GLU A 1 119 ? 10.081 -3.629 -33.882 1.00 87.69 119 GLU A CA 1
ATOM 947 C C . GLU A 1 119 ? 9.119 -4.284 -32.881 1.00 87.69 119 GLU A C 1
ATOM 949 O O . GLU A 1 119 ? 7.899 -4.138 -33.011 1.00 87.69 119 GLU A O 1
ATOM 954 N N . ASP A 1 120 ? 9.637 -4.907 -31.823 1.00 92.44 120 ASP A N 1
ATOM 955 C CA . ASP A 1 120 ? 8.847 -5.647 -30.837 1.00 92.44 120 ASP A CA 1
ATOM 956 C C . ASP A 1 120 ? 9.241 -5.344 -29.382 1.00 92.44 120 ASP A C 1
ATOM 958 O O . ASP A 1 120 ? 10.241 -4.689 -29.096 1.00 92.44 120 ASP A O 1
ATOM 962 N N . LYS A 1 121 ? 8.419 -5.827 -28.440 1.00 93.38 121 LYS A N 1
ATOM 963 C CA . LYS A 1 121 ? 8.633 -5.645 -26.996 1.00 93.38 121 LYS A CA 1
ATOM 964 C C . LYS A 1 121 ? 9.941 -6.279 -26.508 1.00 93.38 121 LYS A C 1
ATOM 966 O O . LYS A 1 121 ? 10.591 -5.699 -25.648 1.00 93.38 121 LYS A O 1
ATOM 971 N N . ALA A 1 122 ? 10.316 -7.449 -27.023 1.00 93.69 122 ALA A N 1
ATOM 972 C CA . ALA A 1 122 ? 11.504 -8.164 -26.558 1.00 93.69 122 ALA A CA 1
ATOM 973 C C . ALA A 1 122 ? 12.785 -7.387 -26.897 1.00 93.69 122 ALA A C 1
ATOM 975 O O . ALA A 1 122 ? 13.696 -7.287 -26.078 1.00 93.69 122 ALA A O 1
ATOM 976 N N . THR A 1 123 ? 12.805 -6.759 -28.070 1.00 93.12 123 THR A N 1
ATOM 977 C CA . THR A 1 123 ? 13.878 -5.879 -28.524 1.00 93.12 123 THR A CA 1
ATOM 978 C C . THR A 1 123 ? 13.951 -4.620 -27.660 1.00 93.12 123 THR A C 1
ATOM 980 O O . THR A 1 123 ? 15.036 -4.255 -27.216 1.00 93.12 123 THR A O 1
ATOM 983 N N . VAL A 1 124 ? 12.807 -3.997 -27.337 1.00 93.50 124 VAL A N 1
ATOM 984 C CA . VAL A 1 124 ? 12.752 -2.862 -26.391 1.00 93.50 124 VAL A CA 1
ATOM 985 C C . VAL A 1 124 ? 13.329 -3.246 -25.032 1.00 93.50 124 VAL A C 1
ATOM 987 O O . VAL A 1 124 ? 14.138 -2.503 -24.479 1.00 93.50 124 VAL A O 1
ATOM 990 N N . ASP A 1 125 ? 12.916 -4.396 -24.500 1.00 94.81 125 ASP A N 1
ATOM 991 C CA . ASP A 1 125 ? 13.351 -4.869 -23.188 1.00 94.81 125 ASP A CA 1
ATOM 992 C C . ASP A 1 125 ? 14.862 -5.121 -23.162 1.00 94.81 125 ASP A C 1
ATOM 994 O O . ASP A 1 125 ? 15.533 -4.686 -22.227 1.00 94.81 125 ASP A O 1
ATOM 998 N N . SER A 1 126 ? 15.407 -5.736 -24.215 1.00 94.94 126 SER A N 1
ATOM 999 C CA . SER A 1 126 ? 16.843 -5.996 -24.340 1.00 94.94 126 SER A CA 1
ATOM 1000 C C . SER A 1 126 ? 17.667 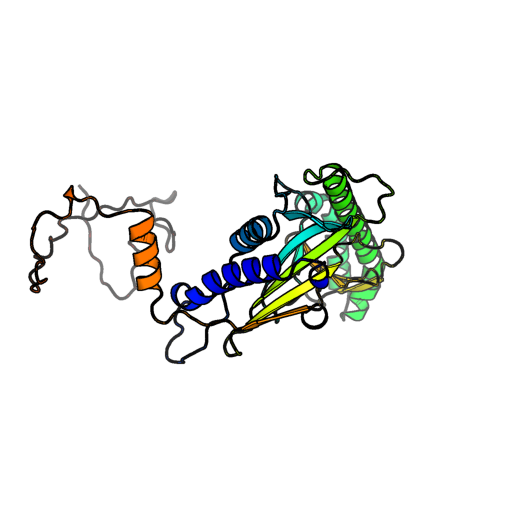-4.711 -24.483 1.00 94.94 126 SER A C 1
ATOM 1002 O O . SER A 1 126 ? 18.669 -4.551 -23.789 1.00 94.94 126 SER A O 1
ATOM 1004 N N . LEU A 1 127 ? 17.236 -3.759 -25.320 1.00 94.62 127 LEU A N 1
ATOM 1005 C CA . LEU A 1 127 ? 17.938 -2.479 -25.501 1.00 94.62 127 LEU A CA 1
ATOM 1006 C C . LEU A 1 127 ? 17.943 -1.627 -24.224 1.00 94.62 127 LEU A C 1
ATOM 1008 O O . LEU A 1 127 ? 18.894 -0.891 -23.963 1.00 94.62 127 LEU A O 1
ATOM 1012 N N . ASN A 1 128 ? 16.881 -1.719 -23.420 1.00 96.38 128 ASN A N 1
ATOM 1013 C CA . ASN A 1 128 ? 16.698 -0.891 -22.231 1.00 96.38 128 ASN A CA 1
ATOM 1014 C C . ASN A 1 128 ? 17.076 -1.573 -20.915 1.00 96.38 128 ASN A C 1
ATOM 1016 O O . ASN A 1 128 ? 17.013 -0.918 -19.875 1.00 96.38 128 ASN A O 1
ATOM 1020 N N . GLU A 1 129 ? 17.504 -2.836 -20.923 1.00 96.19 129 GLU A N 1
ATOM 1021 C CA . GLU A 1 129 ? 17.783 -3.615 -19.710 1.00 96.19 129 GLU A CA 1
ATOM 1022 C C . GLU A 1 129 ? 18.708 -2.873 -18.728 1.00 96.19 129 GLU A C 1
ATOM 1024 O O . GLU A 1 129 ? 18.408 -2.741 -17.537 1.00 96.19 129 GLU A O 1
ATOM 1029 N N . VAL A 1 130 ? 19.798 -2.291 -19.239 1.00 97.12 130 VAL A N 1
ATOM 1030 C CA . VAL A 1 130 ? 20.773 -1.534 -18.435 1.00 97.12 130 VAL A CA 1
ATOM 1031 C C . VAL A 1 130 ? 20.163 -0.247 -17.862 1.00 97.12 130 VAL A C 1
ATOM 1033 O O . VAL A 1 130 ? 20.420 0.104 -16.705 1.00 97.12 130 VAL A O 1
ATOM 1036 N N . LEU A 1 131 ? 19.332 0.453 -18.640 1.00 97.31 131 LEU A N 1
ATOM 1037 C CA . LEU A 1 131 ? 18.661 1.686 -18.215 1.00 97.31 131 LEU A CA 1
ATOM 1038 C C . LEU A 1 131 ? 17.590 1.399 -17.157 1.00 97.31 131 LEU A C 1
ATOM 1040 O O . LEU A 1 131 ? 17.541 2.084 -16.131 1.00 97.31 131 LEU A O 1
ATOM 1044 N N . TYR A 1 132 ? 16.799 0.342 -17.354 1.00 97.88 132 TYR A N 1
ATOM 1045 C CA . TYR A 1 132 ? 15.837 -0.151 -16.372 1.00 97.88 132 TYR A CA 1
ATOM 1046 C C . TYR A 1 132 ? 16.531 -0.536 -15.068 1.00 97.88 132 TYR A C 1
ATOM 1048 O O . TYR A 1 132 ? 16.113 -0.084 -14.003 1.00 97.88 132 TYR A O 1
ATOM 1056 N N . MET A 1 133 ? 17.639 -1.280 -15.133 1.00 97.94 133 MET A N 1
ATOM 1057 C CA . MET A 1 133 ? 18.418 -1.661 -13.952 1.00 97.94 133 MET A CA 1
ATOM 1058 C C . MET A 1 133 ? 18.969 -0.439 -13.207 1.00 97.94 133 MET A C 1
ATOM 1060 O O . MET A 1 133 ? 18.878 -0.352 -11.978 1.00 97.94 133 MET A O 1
ATOM 1064 N N . LYS A 1 134 ? 19.505 0.548 -13.934 1.00 97.06 134 LYS A N 1
ATOM 1065 C CA . LYS A 1 134 ? 19.998 1.804 -13.349 1.00 97.06 134 LYS A CA 1
ATOM 1066 C C . LYS A 1 134 ? 18.886 2.546 -12.605 1.00 97.06 134 LYS A C 1
ATOM 1068 O O . LYS A 1 134 ? 19.106 3.006 -11.481 1.00 97.06 134 LYS A O 1
ATOM 1073 N N . LEU A 1 135 ? 17.702 2.646 -13.206 1.00 96.56 135 LEU A N 1
ATOM 1074 C CA . LEU A 1 135 ? 16.559 3.335 -12.615 1.00 96.56 135 LEU A CA 1
ATOM 1075 C C . LEU A 1 135 ? 15.973 2.554 -11.426 1.00 96.56 135 LEU A C 1
ATOM 1077 O O . LEU A 1 135 ? 15.768 3.144 -10.365 1.00 96.56 135 LEU A O 1
ATOM 1081 N N . ALA A 1 136 ? 15.824 1.231 -11.539 1.00 97.50 136 ALA A N 1
ATOM 1082 C CA . ALA A 1 136 ? 15.399 0.348 -10.448 1.00 97.50 136 ALA A CA 1
ATOM 1083 C C . ALA A 1 136 ? 16.310 0.484 -9.218 1.00 97.50 136 ALA A C 1
ATOM 1085 O O . ALA A 1 136 ? 15.827 0.689 -8.104 1.00 97.50 136 ALA A O 1
ATOM 1086 N N . ARG A 1 137 ? 17.638 0.483 -9.414 1.00 97.50 137 ARG A N 1
ATOM 1087 C CA . ARG A 1 137 ? 18.612 0.691 -8.328 1.00 97.50 137 ARG A CA 1
ATOM 1088 C C . ARG A 1 137 ? 18.473 2.064 -7.667 1.00 97.50 137 ARG A C 1
ATOM 1090 O O . ARG A 1 137 ? 18.582 2.157 -6.445 1.00 97.50 137 ARG A O 1
ATOM 1097 N N . ARG A 1 138 ? 18.238 3.134 -8.437 1.00 96.31 138 ARG A N 1
ATOM 1098 C CA . ARG A 1 138 ? 18.016 4.487 -7.884 1.00 96.31 138 ARG A CA 1
ATOM 1099 C C . ARG A 1 138 ? 16.736 4.548 -7.052 1.00 96.31 138 ARG A C 1
ATOM 1101 O O . ARG A 1 138 ? 16.769 5.040 -5.925 1.00 96.31 138 ARG A O 1
ATOM 1108 N N . ILE A 1 139 ? 15.642 4.006 -7.581 1.00 96.12 139 ILE A N 1
ATOM 1109 C CA . ILE A 1 139 ? 14.346 3.925 -6.898 1.00 96.12 139 ILE A CA 1
ATOM 1110 C C . ILE A 1 139 ? 14.482 3.154 -5.582 1.00 96.12 139 ILE A C 1
ATOM 1112 O O . ILE A 1 139 ? 14.072 3.652 -4.531 1.00 96.12 139 ILE A O 1
ATOM 1116 N N . ALA A 1 140 ? 15.108 1.977 -5.627 1.00 96.81 140 ALA A N 1
ATOM 1117 C CA . ALA A 1 140 ? 15.321 1.128 -4.463 1.00 96.81 140 ALA A CA 1
ATOM 1118 C C . ALA A 1 140 ? 16.135 1.837 -3.372 1.00 96.81 140 ALA A C 1
ATOM 1120 O O . ALA A 1 140 ? 15.716 1.865 -2.217 1.00 96.81 140 ALA A O 1
ATOM 1121 N N . LYS A 1 141 ? 17.239 2.505 -3.735 1.00 96.06 141 LYS A N 1
ATOM 1122 C CA . LYS A 1 141 ? 18.054 3.281 -2.785 1.00 96.06 141 LYS A CA 1
ATOM 1123 C C . LYS A 1 141 ? 17.254 4.382 -2.092 1.00 96.06 141 LYS A C 1
ATOM 1125 O O . LYS A 1 141 ? 17.333 4.512 -0.874 1.00 96.06 141 LYS A O 1
ATOM 1130 N N . ILE A 1 142 ? 16.469 5.157 -2.842 1.00 94.44 142 ILE A N 1
ATOM 1131 C CA . ILE A 1 142 ? 15.684 6.258 -2.265 1.00 94.44 142 ILE A CA 1
ATOM 1132 C C . ILE A 1 142 ? 14.569 5.719 -1.368 1.00 94.44 142 ILE A C 1
ATOM 1134 O O . ILE A 1 142 ? 14.343 6.267 -0.291 1.00 94.44 142 ILE A O 1
ATOM 1138 N N . ARG A 1 143 ? 13.878 4.646 -1.776 1.00 93.94 143 ARG A N 1
ATOM 1139 C CA . ARG A 1 143 ? 12.862 4.005 -0.930 1.00 93.94 143 ARG A CA 1
ATOM 1140 C C . ARG A 1 143 ? 13.476 3.494 0.371 1.00 93.94 143 ARG A C 1
ATOM 1142 O O . ARG A 1 143 ? 12.952 3.797 1.437 1.00 93.94 143 ARG A O 1
ATOM 1149 N N . ASN A 1 144 ? 14.591 2.777 0.287 1.00 94.69 144 ASN A N 1
ATOM 1150 C CA . ASN A 1 144 ? 15.263 2.221 1.458 1.00 94.69 144 ASN A CA 1
ATOM 1151 C C . ASN A 1 144 ? 15.731 3.330 2.411 1.00 94.69 144 ASN A C 1
ATOM 1153 O O . ASN A 1 144 ? 15.500 3.225 3.609 1.00 94.69 144 ASN A O 1
ATOM 1157 N N . ALA A 1 145 ? 16.268 4.435 1.883 1.00 91.81 145 ALA A N 1
ATOM 1158 C CA . ALA A 1 145 ? 16.649 5.593 2.691 1.00 91.81 145 ALA A CA 1
ATOM 1159 C C . ALA A 1 145 ? 15.453 6.246 3.413 1.00 91.81 145 ALA A C 1
ATOM 1161 O O . ALA A 1 145 ? 15.593 6.707 4.544 1.00 91.81 145 ALA A O 1
ATOM 1162 N N . ARG A 1 146 ? 14.262 6.272 2.795 1.00 89.69 146 ARG A N 1
ATOM 1163 C CA . ARG A 1 146 ? 13.032 6.753 3.456 1.00 89.69 146 ARG A CA 1
ATOM 1164 C C . ARG A 1 146 ? 12.587 5.828 4.585 1.00 89.69 146 ARG A C 1
ATOM 1166 O O . ARG A 1 146 ? 12.195 6.325 5.639 1.00 89.69 146 ARG A O 1
ATOM 1173 N N . ILE A 1 147 ? 12.680 4.515 4.376 1.00 90.00 147 ILE A N 1
ATOM 1174 C CA . ILE A 1 147 ? 12.398 3.514 5.413 1.00 90.00 147 ILE A CA 1
ATOM 1175 C C . ILE A 1 147 ? 13.366 3.704 6.586 1.00 90.00 147 ILE A C 1
ATOM 1177 O O . ILE A 1 147 ? 12.923 3.798 7.725 1.00 90.00 147 ILE A O 1
ATOM 1181 N N . ASP A 1 148 ? 14.662 3.861 6.311 1.00 89.12 148 ASP A N 1
ATOM 1182 C CA . ASP A 1 148 ? 15.683 4.104 7.338 1.00 89.12 148 ASP A CA 1
ATOM 1183 C C . ASP A 1 148 ? 15.436 5.389 8.122 1.00 89.12 148 ASP A C 1
ATOM 1185 O O . ASP A 1 148 ? 15.425 5.386 9.351 1.00 89.12 148 ASP A O 1
ATOM 1189 N N . SER A 1 149 ? 15.145 6.479 7.414 1.00 87.44 149 SER A N 1
ATOM 1190 C CA . SER A 1 149 ? 14.780 7.743 8.046 1.00 87.44 149 SER A CA 1
ATOM 1191 C C . SER A 1 149 ? 13.516 7.612 8.899 1.00 87.44 149 SER A C 1
ATOM 1193 O O . SER A 1 149 ? 13.452 8.188 9.980 1.00 87.44 149 SER A O 1
ATOM 1195 N N . SER A 1 150 ? 12.525 6.836 8.455 1.00 86.12 150 SER A N 1
ATOM 1196 C CA . SER A 1 150 ? 11.296 6.617 9.224 1.00 86.12 150 SER A CA 1
ATOM 1197 C C . SER A 1 150 ? 11.574 5.798 10.481 1.00 86.12 150 SER A C 1
ATOM 1199 O O . SER A 1 150 ? 11.126 6.188 11.552 1.00 86.12 150 SER A O 1
ATOM 1201 N N . ARG A 1 151 ? 12.376 4.728 10.380 1.00 84.56 151 ARG A N 1
ATOM 1202 C CA . ARG A 1 151 ? 12.794 3.898 11.524 1.00 84.56 151 ARG A CA 1
ATOM 1203 C C . ARG A 1 151 ? 13.559 4.693 12.580 1.00 84.56 151 ARG A C 1
ATOM 1205 O O . ARG A 1 151 ? 13.359 4.457 13.762 1.00 84.56 151 ARG A O 1
ATOM 1212 N N . ALA A 1 152 ? 14.395 5.646 12.172 1.00 82.25 152 ALA A N 1
ATOM 1213 C CA . ALA A 1 152 ? 15.134 6.501 13.103 1.00 82.25 152 ALA A CA 1
ATOM 1214 C C . ALA A 1 152 ? 14.246 7.520 13.845 1.00 82.25 152 ALA A C 1
ATOM 1216 O O . ALA A 1 152 ? 14.638 8.021 14.896 1.00 82.25 152 ALA A O 1
ATOM 1217 N N . ASN A 1 153 ? 13.065 7.832 13.302 1.00 81.62 153 ASN A N 1
ATOM 1218 C CA . ASN A 1 153 ? 12.161 8.866 13.813 1.00 81.62 153 ASN A CA 1
ATOM 1219 C C . ASN A 1 153 ? 10.883 8.308 14.462 1.00 81.62 153 ASN A C 1
ATOM 1221 O O . ASN A 1 153 ? 9.967 9.082 14.748 1.00 81.62 153 ASN A O 1
ATOM 1225 N N . ILE A 1 154 ? 10.809 6.991 14.682 1.00 83.00 154 ILE A N 1
ATOM 1226 C CA . ILE A 1 154 ? 9.647 6.351 15.309 1.00 83.00 154 ILE A CA 1
ATOM 1227 C C . ILE A 1 154 ? 9.422 6.884 16.723 1.00 83.00 154 ILE A C 1
ATOM 1229 O O . ILE A 1 154 ? 10.369 7.169 17.463 1.00 83.00 154 ILE A O 1
ATOM 1233 N N . LYS A 1 155 ? 8.154 7.007 17.109 1.00 76.56 155 LYS A N 1
ATOM 1234 C CA . LYS A 1 155 ? 7.766 7.548 18.416 1.00 76.56 155 LYS A CA 1
ATOM 1235 C C . LYS A 1 155 ? 7.305 6.481 19.389 1.00 76.56 155 LYS A C 1
ATOM 1237 O O . LYS A 1 155 ? 7.538 6.630 20.587 1.00 76.56 155 LYS A O 1
ATOM 1242 N N . GLY A 1 156 ? 6.647 5.435 18.894 1.00 74.88 156 GLY A N 1
ATOM 1243 C CA . GLY A 1 156 ? 5.970 4.460 19.747 1.00 74.88 156 GLY A CA 1
ATOM 1244 C C . GLY A 1 156 ? 6.905 3.606 20.594 1.00 74.88 156 GLY A C 1
ATOM 1245 O O . GLY A 1 156 ? 6.503 3.149 21.659 1.00 74.88 156 GLY A O 1
ATOM 1246 N N . PHE A 1 157 ? 8.160 3.425 20.178 1.00 79.75 157 PHE A N 1
ATOM 1247 C CA . PHE A 1 157 ? 9.169 2.728 20.972 1.00 79.75 157 PHE A CA 1
ATOM 1248 C C . PHE A 1 157 ? 10.588 3.136 20.576 1.00 79.75 157 PHE A C 1
ATOM 1250 O O . PHE A 1 157 ? 10.833 3.668 19.498 1.00 79.75 157 PHE A O 1
ATOM 1257 N N . LYS A 1 158 ? 11.557 2.839 21.448 1.00 73.38 158 LYS A N 1
ATOM 1258 C CA . LYS A 1 158 ? 12.980 2.930 21.106 1.00 73.38 158 LYS A CA 1
ATOM 1259 C C . LYS A 1 158 ? 13.407 1.631 20.420 1.00 73.38 158 LYS A C 1
ATOM 1261 O O . LYS A 1 158 ? 13.287 0.556 21.015 1.00 73.38 158 LYS A O 1
ATOM 1266 N N . ALA A 1 159 ? 13.897 1.736 19.190 1.00 64.94 159 ALA A N 1
ATOM 1267 C CA . ALA A 1 159 ? 14.557 0.646 18.477 1.00 64.94 159 ALA A CA 1
ATOM 1268 C C . ALA A 1 159 ? 16.072 0.883 18.485 1.00 64.94 159 ALA A C 1
ATOM 1270 O O . ALA A 1 159 ? 16.525 1.963 18.108 1.00 64.94 159 ALA A O 1
ATOM 1271 N N . GLY A 1 160 ? 16.846 -0.109 18.928 1.00 63.72 160 GLY A N 1
ATOM 1272 C CA . GLY A 1 160 ? 18.281 -0.160 18.638 1.00 63.72 160 GLY A CA 1
ATOM 1273 C C . GLY A 1 160 ? 18.519 -0.665 17.212 1.00 63.72 160 GLY A C 1
ATOM 1274 O O . GLY A 1 160 ? 17.633 -1.292 16.632 1.00 63.72 160 GLY A O 1
ATOM 1275 N N . GLU A 1 161 ? 19.703 -0.415 16.646 1.00 60.59 161 GLU A N 1
ATOM 1276 C CA . GLU A 1 161 ? 20.054 -0.895 15.295 1.00 60.59 161 GLU A CA 1
ATOM 1277 C C . GLU A 1 161 ? 20.018 -2.434 15.183 1.00 60.59 161 GLU A C 1
ATOM 1279 O O . GLU A 1 161 ? 19.640 -2.951 14.134 1.00 60.59 161 GLU A O 1
ATOM 1284 N N . ASP A 1 162 ? 20.280 -3.143 16.288 1.00 64.25 162 ASP A N 1
ATOM 1285 C CA . ASP A 1 162 ? 20.316 -4.612 16.371 1.00 64.25 162 ASP A CA 1
ATOM 1286 C C . ASP A 1 162 ? 19.081 -5.231 17.058 1.00 64.25 162 ASP A C 1
ATOM 1288 O O . ASP A 1 162 ? 19.123 -6.373 17.519 1.00 64.25 162 ASP A O 1
ATOM 1292 N N . ASP A 1 163 ? 17.975 -4.490 17.188 1.00 73.25 163 ASP A N 1
ATOM 1293 C CA . ASP A 1 163 ? 16.767 -5.026 17.823 1.00 73.25 163 ASP A CA 1
ATOM 1294 C C . ASP A 1 163 ? 16.057 -6.026 16.892 1.00 73.25 163 ASP A C 1
ATOM 1296 O O . ASP A 1 163 ? 15.317 -5.648 15.978 1.00 73.25 163 ASP A O 1
ATOM 1300 N N . THR A 1 164 ? 16.293 -7.320 17.127 1.00 76.44 164 THR A N 1
ATOM 1301 C CA . THR A 1 164 ? 15.723 -8.432 16.349 1.00 76.44 164 THR A CA 1
ATOM 1302 C C . THR A 1 164 ? 14.216 -8.601 16.526 1.00 76.44 164 THR A C 1
ATOM 1304 O O . THR A 1 164 ? 13.613 -9.374 15.786 1.00 76.44 164 THR A O 1
ATOM 1307 N N . HIS A 1 165 ? 13.608 -7.894 17.480 1.00 85.62 165 HIS A N 1
ATOM 1308 C CA . HIS A 1 165 ? 12.177 -7.970 17.778 1.00 85.62 165 HIS A CA 1
ATOM 1309 C C . HIS A 1 165 ? 11.388 -6.843 17.097 1.00 85.62 165 HIS A C 1
ATOM 1311 O O . HIS A 1 165 ? 10.228 -6.612 17.422 1.00 85.62 165 HIS A O 1
ATOM 1317 N N . VAL A 1 166 ? 12.009 -6.096 16.172 1.00 88.00 166 VAL A N 1
ATOM 1318 C CA . VAL A 1 166 ? 11.345 -5.035 15.401 1.00 88.00 166 VAL A CA 1
ATOM 1319 C C . VAL A 1 166 ? 10.980 -5.536 14.008 1.00 88.00 166 VAL A C 1
ATOM 1321 O O . VAL A 1 166 ? 11.840 -5.697 13.140 1.00 88.00 166 VAL A O 1
ATOM 1324 N N . HIS A 1 167 ? 9.681 -5.677 13.763 1.00 91.94 167 HIS A N 1
ATOM 1325 C CA . HIS A 1 167 ? 9.114 -6.146 12.500 1.00 91.94 167 HIS A CA 1
ATOM 1326 C C . HIS A 1 167 ? 8.422 -5.009 11.756 1.00 91.94 167 HIS A C 1
ATOM 1328 O O . HIS A 1 167 ? 7.773 -4.159 12.360 1.00 91.94 167 HIS A O 1
ATOM 1334 N N . SER A 1 168 ? 8.535 -4.987 10.429 1.00 92.94 168 SER A N 1
ATOM 1335 C CA . SER A 1 168 ? 7.819 -4.039 9.567 1.00 92.94 168 SER A CA 1
ATOM 1336 C C . SER A 1 168 ? 6.801 -4.788 8.712 1.00 92.94 168 SER A C 1
ATOM 1338 O O . SER A 1 168 ? 7.164 -5.695 7.963 1.00 92.94 168 SER A O 1
ATOM 1340 N N . VAL A 1 169 ? 5.524 -4.425 8.817 1.00 95.88 169 VAL A N 1
ATOM 1341 C CA . VAL A 1 169 ? 4.411 -5.176 8.220 1.00 95.88 169 VAL A CA 1
ATOM 1342 C C . VAL A 1 169 ? 3.468 -4.226 7.492 1.00 95.88 169 VAL A C 1
ATOM 1344 O O . VAL A 1 169 ? 3.116 -3.166 8.003 1.00 95.88 169 VAL A O 1
ATOM 1347 N N . TYR A 1 170 ? 3.042 -4.606 6.292 1.00 96.62 170 TYR A N 1
ATOM 1348 C CA . TYR A 1 170 ? 1.853 -4.039 5.677 1.00 96.62 170 TYR A CA 1
ATOM 1349 C C . TYR A 1 170 ? 0.632 -4.771 6.215 1.00 96.62 170 TYR A C 1
ATOM 1351 O O . TYR A 1 170 ? 0.522 -5.977 6.022 1.00 96.62 170 TYR A O 1
ATOM 1359 N N . HIS A 1 171 ? -0.275 -4.038 6.847 1.00 97.62 171 HIS A N 1
ATOM 1360 C CA . HIS A 1 171 ? -1.588 -4.517 7.243 1.00 97.62 171 HIS A CA 1
ATOM 1361 C C . HIS A 1 171 ? -2.623 -3.937 6.280 1.00 97.62 171 HIS A C 1
ATOM 1363 O O . HIS A 1 171 ? -2.790 -2.717 6.191 1.00 97.62 171 HIS A O 1
ATOM 1369 N N . VAL A 1 172 ? -3.288 -4.800 5.515 1.00 97.56 172 VAL A N 1
ATOM 1370 C CA . VAL A 1 172 ? -4.182 -4.373 4.438 1.00 97.56 172 VAL A CA 1
ATOM 1371 C C . VAL A 1 172 ? -5.593 -4.896 4.648 1.00 97.56 172 VAL A C 1
ATOM 1373 O O . VAL A 1 172 ? -5.784 -6.036 5.060 1.00 97.56 172 VAL A O 1
ATOM 1376 N N . LEU A 1 173 ? -6.586 -4.061 4.347 1.00 98.19 173 LEU A N 1
ATOM 1377 C CA . LEU A 1 173 ? -7.978 -4.486 4.263 1.00 98.19 173 LEU A CA 1
ATOM 1378 C C . LEU A 1 173 ? -8.433 -4.440 2.815 1.00 98.19 173 LEU A C 1
ATOM 1380 O O . LEU A 1 173 ? -8.307 -3.416 2.143 1.00 98.19 173 LEU A O 1
ATOM 1384 N N . MET A 1 174 ? -8.960 -5.563 2.347 1.00 97.62 174 MET A N 1
ATOM 1385 C CA . MET A 1 174 ? -9.308 -5.745 0.953 1.00 97.62 174 MET A CA 1
ATOM 1386 C C . MET A 1 174 ? -10.783 -6.104 0.817 1.00 97.62 174 MET A C 1
ATOM 1388 O O . MET A 1 174 ? -11.140 -7.248 1.080 1.00 97.62 174 MET A O 1
ATOM 1392 N N . PRO A 1 175 ? -11.669 -5.162 0.449 1.00 96.56 175 PRO A N 1
ATOM 1393 C CA . PRO A 1 175 ? -13.066 -5.496 0.197 1.00 96.56 175 PRO A CA 1
ATOM 1394 C C . PRO A 1 175 ? -13.214 -6.392 -1.043 1.00 96.56 175 PRO A C 1
ATOM 1396 O O . PRO A 1 175 ? -12.387 -6.338 -1.964 1.00 96.56 175 PRO A O 1
ATOM 1399 N N . SER A 1 176 ? -14.262 -7.218 -1.060 1.00 95.00 176 SER A N 1
ATOM 1400 C CA . SER A 1 176 ? -14.667 -8.018 -2.220 1.00 95.00 176 SER A CA 1
ATOM 1401 C C . SER A 1 176 ? -15.072 -7.142 -3.409 1.00 95.00 176 SER A C 1
ATOM 1403 O O . SER A 1 176 ? -15.263 -5.926 -3.290 1.00 95.00 176 SER A O 1
ATOM 1405 N N . SER A 1 177 ? -15.143 -7.755 -4.589 1.00 91.62 177 SER A N 1
ATOM 1406 C CA . SER A 1 177 ? -15.579 -7.060 -5.801 1.00 91.62 177 SER A CA 1
ATOM 1407 C C . SER A 1 177 ? -17.095 -6.835 -5.765 1.00 91.62 177 SER A C 1
ATOM 1409 O O . SER A 1 177 ? -17.813 -7.465 -4.993 1.00 91.62 177 SER A O 1
ATOM 1411 N N . ARG A 1 178 ? -17.603 -5.945 -6.626 1.00 85.81 178 ARG A N 1
ATOM 1412 C CA . ARG A 1 178 ? -19.056 -5.823 -6.835 1.00 85.81 178 ARG A CA 1
ATOM 1413 C C . ARG A 1 178 ? -19.619 -7.153 -7.336 1.00 85.81 178 ARG A C 1
ATOM 1415 O O . ARG A 1 178 ? -18.935 -7.835 -8.101 1.00 85.81 178 ARG A O 1
ATOM 1422 N N . ASN A 1 179 ? -20.859 -7.467 -6.967 1.00 83.44 179 ASN A N 1
ATOM 1423 C CA . ASN A 1 179 ? -21.548 -8.709 -7.347 1.00 83.44 179 ASN A CA 1
ATOM 1424 C C . ASN A 1 179 ? -20.880 -10.005 -6.831 1.00 83.44 179 ASN A C 1
ATOM 1426 O O . ASN A 1 179 ? -21.143 -11.087 -7.356 1.00 83.44 179 ASN A O 1
ATOM 1430 N N . GLU A 1 180 ? -20.017 -9.906 -5.820 1.00 87.00 180 GLU A N 1
ATOM 1431 C CA . GLU A 1 180 ? -19.520 -11.033 -5.023 1.00 87.00 180 GLU A CA 1
ATOM 1432 C C . GLU A 1 180 ? -20.051 -10.899 -3.592 1.00 87.00 180 GLU A C 1
ATOM 1434 O O . GLU A 1 180 ? -20.350 -9.786 -3.160 1.00 87.00 180 GLU A O 1
ATOM 1439 N N . ASP A 1 181 ? -20.068 -12.003 -2.832 1.00 90.88 181 ASP A N 1
ATOM 1440 C CA . ASP A 1 181 ? -20.404 -11.972 -1.404 1.00 90.88 181 ASP A CA 1
ATOM 1441 C C . ASP A 1 181 ? -19.667 -10.823 -0.696 1.00 90.88 181 ASP A C 1
ATOM 1443 O O . ASP A 1 181 ? -18.432 -10.727 -0.748 1.00 90.88 181 ASP A O 1
ATOM 1447 N N . ALA A 1 182 ? -20.420 -9.967 -0.005 1.00 93.69 182 ALA A N 1
ATOM 1448 C CA . ALA A 1 182 ? -19.885 -8.811 0.701 1.00 93.69 182 ALA A CA 1
ATOM 1449 C C . ALA A 1 182 ? -18.915 -9.246 1.816 1.00 93.69 182 ALA A C 1
ATOM 1451 O O . ALA A 1 182 ? -19.314 -9.695 2.896 1.00 93.69 182 ALA A O 1
ATOM 1452 N N . LYS A 1 183 ? -17.611 -9.115 1.554 1.00 96.69 183 LYS A N 1
ATOM 1453 C CA . LYS A 1 183 ? -16.534 -9.557 2.445 1.00 96.69 183 LYS A CA 1
ATOM 1454 C C . LYS A 1 183 ? -15.410 -8.537 2.501 1.00 96.69 183 LYS A C 1
ATOM 1456 O O . LYS A 1 183 ? -15.171 -7.791 1.555 1.00 96.69 183 LYS A O 1
ATOM 1461 N N . ILE A 1 184 ? -14.691 -8.541 3.614 1.00 98.00 184 ILE A N 1
ATOM 1462 C CA . ILE A 1 184 ? -13.421 -7.839 3.781 1.00 98.00 184 ILE A CA 1
ATOM 1463 C C . ILE A 1 184 ? -12.369 -8.879 4.147 1.00 98.00 184 ILE A C 1
ATOM 1465 O O . ILE A 1 184 ? -12.500 -9.571 5.155 1.00 98.00 184 ILE A O 1
ATOM 1469 N N . TYR A 1 185 ? -11.331 -8.975 3.326 1.00 98.06 185 TYR A N 1
ATOM 1470 C CA . TYR A 1 185 ? -10.172 -9.823 3.562 1.00 98.06 185 TYR A CA 1
ATOM 1471 C C . TYR A 1 185 ? -9.107 -9.015 4.304 1.00 98.06 185 TYR A C 1
ATOM 1473 O O . TYR A 1 185 ? -8.746 -7.913 3.882 1.00 98.06 185 TYR A O 1
ATOM 1481 N N . VAL A 1 186 ? -8.599 -9.556 5.405 1.00 98.19 186 VAL A N 1
ATOM 1482 C CA . VAL A 1 186 ? -7.446 -9.011 6.124 1.00 98.19 186 VAL A CA 1
ATOM 1483 C C . VAL A 1 186 ? -6.202 -9.652 5.544 1.00 98.19 186 VAL A C 1
ATOM 1485 O O . VAL A 1 186 ? -6.128 -10.877 5.480 1.00 98.19 186 VAL A O 1
ATOM 1488 N N . GLY A 1 187 ? -5.237 -8.844 5.118 1.00 97.69 187 GLY A N 1
ATOM 1489 C CA . GLY A 1 187 ? -3.970 -9.333 4.595 1.00 97.69 187 GLY A CA 1
ATOM 1490 C C . GLY A 1 187 ? -2.766 -8.769 5.336 1.00 97.69 187 GLY A C 1
ATOM 1491 O O . GLY A 1 187 ? -2.769 -7.608 5.750 1.00 97.69 187 GLY A O 1
ATOM 1492 N N . GLU A 1 188 ? -1.713 -9.575 5.452 1.00 97.19 188 GLU A N 1
ATOM 1493 C CA . GLU A 1 188 ? -0.411 -9.124 5.936 1.00 97.19 188 GLU A CA 1
ATOM 1494 C C . GLU A 1 188 ? 0.725 -9.547 5.013 1.00 97.19 188 GLU A C 1
ATOM 1496 O O . GLU A 1 188 ? 0.844 -10.701 4.613 1.00 97.19 188 GLU A O 1
ATOM 1501 N N . THR A 1 189 ? 1.617 -8.606 4.715 1.00 95.94 189 THR A N 1
ATOM 1502 C CA . THR A 1 189 ? 2.871 -8.906 4.021 1.00 95.94 189 THR A CA 1
ATOM 1503 C C . THR A 1 189 ? 4.010 -8.076 4.582 1.00 95.94 189 THR A C 1
ATOM 1505 O O . THR A 1 189 ? 3.802 -7.089 5.285 1.00 95.94 189 THR A O 1
ATOM 1508 N N . SER A 1 190 ? 5.244 -8.470 4.296 1.00 93.31 190 SER A N 1
ATOM 1509 C CA . SER A 1 190 ? 6.419 -7.769 4.807 1.00 93.31 190 SER A CA 1
ATOM 1510 C C . SER A 1 190 ? 6.522 -6.349 4.248 1.00 93.31 190 SER A C 1
ATOM 1512 O O . SER A 1 190 ? 6.420 -6.156 3.032 1.00 93.31 190 SER A O 1
ATOM 1514 N N . TYR A 1 191 ? 6.842 -5.386 5.105 1.00 92.62 191 TYR A N 1
ATOM 1515 C CA . TYR A 1 191 ? 7.226 -4.034 4.707 1.00 92.62 191 TYR A CA 1
ATOM 1516 C C . TYR A 1 191 ? 8.747 -3.886 4.820 1.00 92.62 191 TYR A C 1
ATOM 1518 O O . TYR A 1 191 ? 9.269 -3.128 5.637 1.00 92.62 191 TYR A O 1
ATOM 1526 N N . ASP A 1 192 ? 9.461 -4.607 3.961 1.00 89.81 192 ASP A N 1
ATOM 1527 C CA . ASP A 1 192 ? 10.920 -4.615 3.965 1.00 89.81 192 ASP A CA 1
ATOM 1528 C C . ASP A 1 192 ? 11.523 -3.597 2.992 1.00 89.81 192 ASP A C 1
ATOM 1530 O O . ASP A 1 192 ? 10.871 -3.053 2.092 1.00 89.81 192 ASP A O 1
ATOM 1534 N N . LYS A 1 193 ? 12.824 -3.365 3.174 1.00 93.56 193 LYS A N 1
ATOM 1535 C CA . LYS A 1 193 ? 13.667 -2.710 2.175 1.00 93.56 193 LYS A CA 1
ATOM 1536 C C . LYS A 1 193 ? 13.734 -3.560 0.908 1.00 93.56 193 LYS A C 1
ATOM 1538 O O . LYS A 1 193 ? 13.780 -4.782 0.980 1.00 93.56 193 LYS A O 1
ATOM 1543 N N . ILE A 1 194 ? 13.852 -2.893 -0.235 1.00 96.06 194 ILE A N 1
ATOM 1544 C CA . ILE A 1 194 ? 14.100 -3.556 -1.516 1.00 96.06 194 ILE A CA 1
ATOM 1545 C C . ILE A 1 194 ? 15.518 -4.131 -1.504 1.00 96.06 194 ILE A C 1
ATOM 1547 O O . ILE A 1 194 ? 16.478 -3.385 -1.266 1.00 96.06 194 ILE A O 1
ATOM 1551 N N . ASN A 1 195 ? 15.661 -5.425 -1.789 1.00 95.94 195 ASN A N 1
ATOM 1552 C CA . ASN A 1 195 ? 16.966 -6.083 -1.840 1.00 95.94 195 ASN A CA 1
ATOM 1553 C C . ASN A 1 195 ? 17.748 -5.676 -3.103 1.00 95.94 195 ASN A C 1
ATOM 1555 O O . ASN A 1 195 ? 17.440 -6.104 -4.211 1.00 95.94 195 ASN A O 1
ATOM 1559 N N . LEU A 1 196 ? 18.790 -4.855 -2.927 1.00 95.00 196 LEU A N 1
ATOM 1560 C CA . LEU A 1 196 ? 19.614 -4.320 -4.019 1.00 95.00 196 LEU A CA 1
ATOM 1561 C C . LEU A 1 196 ? 20.491 -5.370 -4.720 1.00 95.00 196 LEU A C 1
ATOM 1563 O O . LEU A 1 196 ? 20.871 -5.153 -5.876 1.00 95.00 196 LEU A O 1
ATOM 1567 N N . GLU A 1 197 ? 20.833 -6.460 -4.035 1.00 95.00 197 GLU A N 1
ATOM 1568 C CA . GLU A 1 197 ? 21.700 -7.516 -4.572 1.00 95.00 197 GLU A CA 1
ATOM 1569 C C . GLU A 1 197 ? 20.925 -8.479 -5.470 1.00 95.00 197 GLU A C 1
ATOM 1571 O O . GLU A 1 197 ? 21.481 -9.031 -6.414 1.00 95.00 197 GLU A O 1
ATOM 1576 N N . ASN A 1 198 ? 19.622 -8.619 -5.227 1.00 95.50 198 ASN A N 1
ATOM 1577 C CA . ASN A 1 198 ? 18.760 -9.558 -5.937 1.00 95.50 198 ASN A CA 1
ATOM 1578 C C . ASN A 1 198 ? 17.809 -8.869 -6.931 1.00 95.50 198 ASN A C 1
ATOM 1580 O O . ASN A 1 198 ? 16.728 -9.374 -7.227 1.00 95.50 198 ASN A O 1
ATOM 1584 N N . LEU A 1 199 ? 18.191 -7.686 -7.425 1.00 97.25 199 LEU A N 1
ATOM 1585 C CA . LEU A 1 199 ? 17.398 -6.953 -8.409 1.00 97.25 199 LEU A CA 1
ATOM 1586 C C . LEU A 1 199 ? 17.457 -7.616 -9.788 1.00 97.25 199 LEU A C 1
ATOM 1588 O O . LEU A 1 199 ? 18.534 -7.802 -10.352 1.00 97.25 199 LEU A O 1
ATOM 1592 N N . SER A 1 200 ? 16.285 -7.862 -10.367 1.00 97.69 200 SER A N 1
ATOM 1593 C CA . SER A 1 200 ? 16.096 -8.376 -11.724 1.00 97.69 200 SER A CA 1
ATOM 1594 C C . SER A 1 200 ? 15.067 -7.525 -12.470 1.00 97.69 200 SER A C 1
ATOM 1596 O O . SER A 1 200 ? 14.066 -7.093 -11.898 1.00 97.69 200 SER A O 1
ATOM 1598 N N . ILE A 1 201 ? 15.315 -7.276 -13.757 1.00 98.00 201 ILE A N 1
ATOM 1599 C CA . ILE A 1 201 ? 14.359 -6.608 -14.644 1.00 98.00 201 ILE A CA 1
ATOM 1600 C C . ILE A 1 201 ? 13.448 -7.658 -15.277 1.00 98.00 201 ILE A C 1
ATOM 1602 O O . ILE A 1 201 ? 13.920 -8.683 -15.758 1.00 98.00 201 ILE A O 1
ATOM 1606 N N . LEU A 1 202 ? 12.142 -7.388 -15.278 1.00 97.12 202 LEU A N 1
ATOM 1607 C CA . LEU A 1 202 ? 11.121 -8.243 -15.897 1.00 97.12 202 LEU A CA 1
ATOM 1608 C C . LEU A 1 202 ? 10.636 -7.683 -17.250 1.00 97.12 202 LEU A C 1
ATOM 1610 O O . LEU A 1 202 ? 9.931 -8.366 -17.990 1.00 97.12 202 LEU A O 1
ATOM 1614 N N . GLY A 1 203 ? 11.018 -6.443 -17.575 1.00 95.94 203 GLY A N 1
ATOM 1615 C CA . GLY A 1 203 ? 10.717 -5.764 -18.838 1.00 95.94 203 GLY A CA 1
ATOM 1616 C C . GLY A 1 203 ? 9.629 -4.695 -18.720 1.00 95.94 203 GLY A C 1
ATOM 1617 O O . GLY A 1 203 ? 9.060 -4.459 -17.652 1.00 95.94 203 GLY A O 1
ATOM 1618 N N . CYS A 1 204 ? 9.345 -4.010 -19.824 1.00 96.06 204 CYS A N 1
ATOM 1619 C CA . CYS A 1 204 ? 8.341 -2.955 -19.890 1.00 96.06 204 CYS A CA 1
ATOM 1620 C C . CYS A 1 204 ? 6.903 -3.496 -19.814 1.00 96.06 204 CYS A C 1
ATOM 1622 O O . CYS A 1 204 ? 6.634 -4.669 -20.090 1.00 96.06 204 CYS A O 1
ATOM 1624 N N . THR A 1 205 ? 5.943 -2.628 -19.478 1.00 93.81 205 THR A N 1
ATOM 1625 C CA . THR A 1 205 ? 4.511 -2.984 -19.475 1.00 93.81 205 THR A CA 1
ATOM 1626 C C . THR A 1 205 ? 3.971 -3.221 -20.886 1.00 93.81 205 THR A C 1
ATOM 1628 O O . THR A 1 205 ? 2.979 -3.922 -21.066 1.00 93.81 205 THR A O 1
ATOM 1631 N N . GLY A 1 206 ? 4.626 -2.659 -21.900 1.00 91.88 206 GLY A N 1
ATOM 1632 C CA . GLY A 1 206 ? 4.336 -2.906 -23.304 1.00 91.88 206 GLY A CA 1
ATOM 1633 C C . GLY A 1 206 ? 5.085 -1.938 -24.212 1.00 91.88 206 GLY A C 1
ATOM 1634 O O . GLY A 1 206 ? 5.521 -0.877 -23.772 1.00 91.88 206 GLY A O 1
ATOM 1635 N N . LYS A 1 207 ? 5.168 -2.266 -25.508 1.00 89.12 207 LYS A N 1
ATOM 1636 C CA . LYS A 1 207 ? 5.909 -1.470 -26.505 1.00 89.12 207 LYS A CA 1
ATOM 1637 C C . LYS A 1 207 ? 5.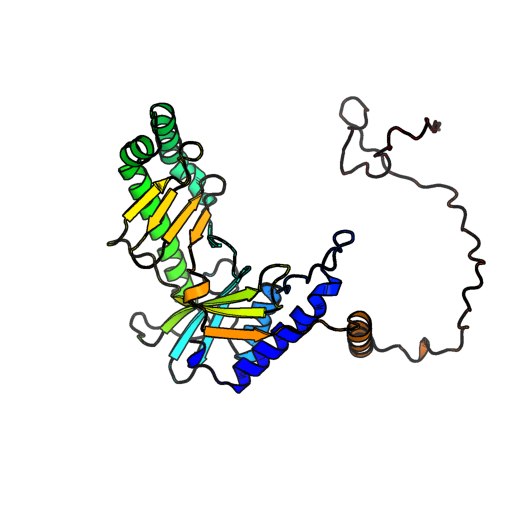504 0.010 -26.525 1.00 89.12 207 LYS A C 1
ATOM 1639 O O . LYS A 1 207 ? 6.355 0.878 -26.643 1.00 89.12 207 LYS A O 1
ATOM 1644 N N . LYS A 1 208 ? 4.202 0.301 -26.396 1.00 88.69 208 LYS A N 1
ATOM 1645 C CA . LYS A 1 208 ? 3.669 1.678 -26.394 1.00 88.69 208 LYS A CA 1
ATOM 1646 C C . LYS A 1 208 ? 3.974 2.452 -25.106 1.00 88.69 208 LYS A C 1
ATOM 1648 O O . LYS A 1 208 ? 3.866 3.669 -25.103 1.00 88.69 208 LYS A O 1
ATOM 1653 N N . ASN A 1 209 ? 4.346 1.755 -24.032 1.00 92.31 209 ASN A N 1
ATOM 1654 C CA . ASN A 1 209 ? 4.634 2.325 -22.717 1.00 92.31 209 ASN A CA 1
ATOM 1655 C C . ASN A 1 209 ? 6.009 1.845 -22.210 1.00 92.31 209 ASN A C 1
ATOM 1657 O O . ASN A 1 209 ? 6.092 1.244 -21.137 1.00 92.31 209 ASN A O 1
ATOM 1661 N N . PRO A 1 210 ? 7.099 2.102 -22.957 1.00 94.12 210 PRO A N 1
ATOM 1662 C CA . PRO A 1 210 ? 8.417 1.531 -22.672 1.00 94.12 210 PRO A CA 1
ATOM 1663 C C . PRO A 1 210 ? 9.037 2.092 -21.386 1.00 94.12 210 PRO A C 1
ATOM 1665 O O . PRO A 1 210 ? 9.934 1.489 -20.808 1.00 94.12 210 PRO A O 1
ATOM 1668 N N . THR A 1 211 ? 8.568 3.248 -20.920 1.00 95.12 211 THR A N 1
ATOM 1669 C CA . THR A 1 211 ? 9.050 3.916 -19.704 1.00 95.12 211 THR A CA 1
ATOM 1670 C C . THR A 1 211 ? 8.435 3.356 -18.425 1.00 95.12 211 THR A C 1
ATOM 1672 O O . THR A 1 211 ? 8.929 3.638 -17.333 1.00 95.12 211 THR A O 1
ATOM 1675 N N . ASN A 1 212 ? 7.375 2.556 -18.548 1.00 96.88 212 ASN A N 1
ATOM 1676 C CA . ASN A 1 212 ? 6.785 1.825 -17.440 1.00 96.88 212 ASN A CA 1
ATOM 1677 C C . ASN A 1 212 ? 7.332 0.403 -17.482 1.00 96.88 212 ASN A C 1
ATOM 1679 O O . ASN A 1 212 ? 7.186 -0.281 -18.494 1.00 96.88 212 ASN A O 1
ATOM 1683 N N . PHE A 1 213 ? 7.949 -0.056 -16.400 1.00 97.69 213 PHE A N 1
ATOM 1684 C CA . PHE A 1 213 ? 8.612 -1.355 -16.393 1.00 97.69 213 PHE A CA 1
ATOM 1685 C C . PHE A 1 213 ? 8.513 -2.047 -15.044 1.00 97.69 213 PHE A C 1
ATOM 1687 O O . PHE A 1 213 ? 8.307 -1.415 -14.003 1.00 97.69 213 PHE A O 1
ATOM 1694 N N . PHE A 1 214 ? 8.655 -3.363 -15.103 1.00 98.12 214 PHE A N 1
ATOM 1695 C CA . PHE A 1 214 ? 8.619 -4.254 -13.968 1.00 98.12 214 PHE A CA 1
ATOM 1696 C C . PHE A 1 214 ? 10.028 -4.680 -13.569 1.00 98.12 214 PHE A C 1
ATOM 1698 O O . PHE A 1 214 ? 10.900 -4.919 -14.409 1.00 98.12 214 PHE A O 1
ATOM 1705 N N . PHE A 1 215 ? 10.236 -4.801 -12.267 1.00 98.25 215 PHE A N 1
ATOM 1706 C CA . PHE A 1 215 ? 11.446 -5.361 -11.686 1.00 98.25 215 PHE A CA 1
ATOM 1707 C C . PHE A 1 215 ? 11.101 -6.085 -10.387 1.00 98.25 215 PHE A C 1
ATOM 1709 O O . PHE A 1 215 ? 10.064 -5.830 -9.781 1.00 98.25 215 PHE A O 1
ATOM 1716 N N . THR A 1 216 ? 11.959 -6.992 -9.952 1.00 97.75 216 THR A N 1
ATOM 1717 C CA . THR A 1 216 ? 11.792 -7.732 -8.700 1.00 97.75 216 THR A CA 1
ATOM 1718 C C . THR A 1 216 ? 13.082 -7.695 -7.904 1.00 97.75 216 THR A C 1
ATOM 1720 O O . THR A 1 216 ? 14.155 -7.527 -8.476 1.00 97.75 216 THR A O 1
ATOM 1723 N N . ASP A 1 217 ? 12.972 -7.835 -6.591 1.00 96.50 217 ASP A N 1
ATOM 1724 C CA . ASP A 1 217 ? 14.094 -8.110 -5.693 1.00 96.50 217 ASP A CA 1
ATOM 1725 C C . ASP A 1 217 ? 14.125 -9.586 -5.238 1.00 96.50 217 ASP A C 1
ATOM 1727 O O . ASP A 1 217 ? 14.769 -9.948 -4.250 1.00 96.50 217 ASP A O 1
ATOM 1731 N N . GLY A 1 218 ? 13.369 -10.436 -5.944 1.00 94.12 218 GLY A N 1
ATOM 1732 C CA . GLY A 1 218 ? 13.114 -11.846 -5.658 1.00 94.12 218 GLY A CA 1
ATOM 1733 C C . GLY A 1 218 ? 12.116 -12.107 -4.534 1.00 94.12 218 GLY A C 1
ATOM 1734 O O . GLY A 1 218 ? 11.706 -13.254 -4.374 1.00 94.12 218 GLY A O 1
ATOM 1735 N N . LYS A 1 219 ? 11.701 -11.079 -3.782 1.00 92.56 219 LYS A N 1
ATOM 1736 C CA . LYS A 1 219 ? 10.637 -11.192 -2.780 1.00 92.56 219 LYS A CA 1
ATOM 1737 C C . LYS A 1 219 ? 9.333 -10.598 -3.290 1.00 92.56 219 LYS A C 1
ATOM 1739 O O . LYS A 1 219 ? 8.298 -11.250 -3.231 1.00 92.56 219 LYS A O 1
ATOM 1744 N N . HIS A 1 220 ? 9.396 -9.377 -3.810 1.00 94.88 220 HIS A N 1
ATOM 1745 C CA . HIS A 1 220 ? 8.241 -8.653 -4.329 1.00 94.88 220 HIS A CA 1
ATOM 1746 C C . HIS A 1 220 ? 8.442 -8.296 -5.795 1.00 94.88 220 HIS A C 1
ATOM 1748 O O . HIS A 1 220 ? 9.566 -8.127 -6.279 1.00 94.88 220 HIS A O 1
ATOM 1754 N N . VAL A 1 221 ? 7.330 -8.144 -6.511 1.00 97.19 221 VAL A N 1
ATOM 1755 C CA . VAL A 1 221 ? 7.323 -7.589 -7.866 1.00 97.19 221 VAL A CA 1
ATOM 1756 C C . VAL A 1 221 ? 6.908 -6.129 -7.791 1.00 97.19 221 VAL A C 1
ATOM 1758 O O . VAL A 1 221 ? 5.912 -5.769 -7.164 1.00 97.19 221 VAL A O 1
ATOM 1761 N N . TYR A 1 222 ? 7.682 -5.281 -8.452 1.00 97.94 222 TYR A N 1
ATOM 1762 C CA . TYR A 1 222 ? 7.489 -3.846 -8.498 1.00 97.94 222 TYR A CA 1
ATOM 1763 C C . TYR A 1 222 ? 7.227 -3.377 -9.921 1.00 97.94 222 TYR A C 1
ATOM 1765 O O . TYR A 1 222 ? 7.780 -3.915 -10.878 1.00 97.94 222 TYR A O 1
ATOM 1773 N N . LYS A 1 223 ? 6.438 -2.312 -10.047 1.00 97.75 223 LYS A N 1
ATOM 1774 C CA . LYS A 1 223 ? 6.211 -1.588 -11.298 1.00 97.75 223 LYS A CA 1
ATOM 1775 C C . LYS A 1 223 ? 6.545 -0.120 -11.104 1.00 97.75 223 LYS A C 1
ATOM 1777 O O . LYS A 1 223 ? 5.959 0.547 -10.251 1.00 97.75 223 LYS A O 1
ATOM 1782 N N . TYR A 1 224 ? 7.454 0.399 -11.916 1.00 97.56 224 TYR A N 1
ATOM 1783 C CA . TYR A 1 224 ? 7.678 1.835 -12.014 1.00 97.56 224 TYR A CA 1
ATOM 1784 C C . TYR A 1 224 ? 6.801 2.435 -13.112 1.00 97.56 224 TYR A C 1
ATOM 1786 O O . TYR A 1 224 ? 6.666 1.852 -14.190 1.00 97.56 224 TYR A O 1
ATOM 1794 N N . THR A 1 225 ? 6.226 3.610 -12.848 1.00 95.44 225 THR A N 1
ATOM 1795 C CA . THR A 1 225 ? 5.531 4.410 -13.860 1.00 95.44 225 THR A CA 1
ATOM 1796 C C . THR A 1 225 ? 6.128 5.809 -13.959 1.00 95.44 225 THR A C 1
ATOM 1798 O O . THR A 1 225 ? 6.257 6.525 -12.961 1.00 95.44 225 THR A O 1
ATOM 1801 N N . SER A 1 226 ? 6.486 6.217 -15.179 1.00 93.31 226 SER A N 1
ATOM 1802 C CA . SER A 1 226 ? 7.228 7.463 -15.402 1.00 93.31 226 SER A CA 1
ATOM 1803 C C . SER A 1 226 ? 6.364 8.716 -15.275 1.00 93.31 226 SER A C 1
ATOM 1805 O O . SER A 1 226 ? 6.859 9.734 -14.809 1.00 93.31 226 SER A O 1
ATOM 1807 N N . ALA A 1 227 ? 5.078 8.641 -15.641 1.00 89.19 227 ALA A N 1
ATOM 1808 C CA . ALA A 1 227 ? 4.180 9.802 -15.715 1.00 89.19 227 ALA A CA 1
ATOM 1809 C C . ALA A 1 227 ? 4.107 10.611 -14.407 1.00 89.19 227 ALA A C 1
ATOM 1811 O O . ALA A 1 227 ? 4.071 11.833 -14.437 1.00 89.19 227 ALA A O 1
ATOM 1812 N N . ASP A 1 228 ? 4.137 9.928 -13.262 1.00 88.75 228 ASP A N 1
ATOM 1813 C CA . ASP A 1 228 ? 4.099 10.549 -11.932 1.00 88.75 228 ASP A CA 1
ATOM 1814 C C . ASP A 1 228 ? 5.308 10.163 -11.059 1.00 88.75 228 ASP A C 1
ATOM 1816 O O . ASP A 1 228 ? 5.309 10.407 -9.843 1.00 88.75 228 ASP A O 1
ATOM 1820 N N . SER A 1 229 ? 6.315 9.512 -11.656 1.00 93.81 229 SER A N 1
ATOM 1821 C CA . SER A 1 229 ? 7.433 8.864 -10.960 1.00 93.81 229 SER A CA 1
ATOM 1822 C C . SER A 1 229 ? 6.964 8.036 -9.759 1.00 93.81 229 SER A C 1
ATOM 1824 O O . SER A 1 229 ? 7.370 8.278 -8.616 1.00 93.81 229 SER A O 1
ATOM 1826 N N . GLN A 1 230 ? 6.058 7.089 -10.003 1.00 95.62 230 GLN A N 1
ATOM 1827 C CA . GLN A 1 230 ? 5.466 6.255 -8.956 1.00 95.62 230 GLN A CA 1
ATOM 1828 C C . GLN A 1 230 ? 6.071 4.860 -8.957 1.00 95.62 230 GLN A C 1
ATOM 1830 O O . GLN A 1 230 ? 6.399 4.297 -9.999 1.00 95.62 230 GLN A O 1
ATOM 1835 N N . LEU A 1 231 ? 6.166 4.293 -7.761 1.00 97.06 231 LEU A N 1
ATOM 1836 C CA . LEU A 1 231 ? 6.470 2.891 -7.552 1.00 97.06 231 LEU A CA 1
ATOM 1837 C C . LEU A 1 231 ? 5.224 2.196 -7.031 1.00 97.06 231 LEU A C 1
ATOM 1839 O O . LEU A 1 231 ? 4.651 2.594 -6.012 1.00 97.06 231 LEU A O 1
ATOM 1843 N N . HIS A 1 232 ? 4.856 1.139 -7.732 1.00 97.25 232 HIS A N 1
ATOM 1844 C CA . HIS A 1 232 ? 3.798 0.220 -7.369 1.00 97.25 232 HIS A CA 1
ATOM 1845 C C . HIS A 1 232 ? 4.408 -1.125 -6.985 1.00 97.25 232 HIS A C 1
ATOM 1847 O O . HIS A 1 232 ? 5.476 -1.487 -7.480 1.00 97.25 232 HIS A O 1
ATOM 1853 N N . MET A 1 233 ? 3.747 -1.841 -6.087 1.00 96.94 233 MET A N 1
ATOM 1854 C CA . MET A 1 233 ? 4.122 -3.178 -5.639 1.00 96.94 233 MET A CA 1
ATOM 1855 C C . MET A 1 233 ? 2.937 -4.110 -5.844 1.00 96.94 233 MET A C 1
ATOM 1857 O O . MET A 1 233 ? 1.798 -3.732 -5.565 1.00 96.94 233 MET A O 1
ATOM 1861 N N . ASN A 1 234 ? 3.214 -5.318 -6.315 1.00 96.31 234 ASN A N 1
ATOM 1862 C CA . ASN A 1 234 ? 2.252 -6.402 -6.290 1.00 96.31 234 ASN A CA 1
ATOM 1863 C C . ASN A 1 234 ? 2.250 -7.014 -4.883 1.00 96.31 234 ASN A C 1
ATOM 1865 O O . ASN A 1 234 ? 3.297 -7.428 -4.390 1.00 96.31 234 ASN A O 1
ATOM 1869 N N . PHE A 1 235 ? 1.085 -7.017 -4.238 1.00 95.50 235 PHE A N 1
ATOM 1870 C CA . PHE A 1 235 ? 0.902 -7.536 -2.882 1.00 95.50 235 PHE A CA 1
ATOM 1871 C C . PHE A 1 235 ? 0.565 -9.027 -2.850 1.00 95.50 235 PHE A C 1
ATOM 1873 O O . PHE A 1 235 ? 0.501 -9.587 -1.764 1.00 95.50 235 PHE A O 1
ATOM 1880 N N . ASP A 1 236 ? 0.346 -9.657 -4.007 1.00 93.88 236 ASP A N 1
ATOM 1881 C CA . ASP A 1 236 ? -0.123 -11.037 -4.116 1.00 93.88 236 ASP A CA 1
ATOM 1882 C C . ASP A 1 236 ? -1.372 -11.280 -3.250 1.00 93.88 236 ASP A C 1
ATOM 1884 O O . ASP A 1 236 ? -1.412 -12.135 -2.366 1.00 93.88 236 ASP A O 1
ATOM 1888 N N . ASN A 1 237 ? -2.385 -10.436 -3.480 1.00 94.31 237 ASN A N 1
ATOM 1889 C CA . ASN A 1 237 ? -3.505 -10.170 -2.571 1.00 94.31 237 ASN A CA 1
ATOM 1890 C C . ASN A 1 237 ? -4.139 -11.421 -1.949 1.00 94.31 237 ASN A C 1
ATOM 1892 O O . ASN A 1 237 ? -4.494 -11.401 -0.777 1.00 94.31 237 ASN A O 1
ATOM 1896 N N . ARG A 1 238 ? -4.291 -12.504 -2.720 1.00 94.25 238 ARG A N 1
ATOM 1897 C CA . ARG A 1 238 ? -4.927 -13.749 -2.256 1.00 94.25 238 ARG A CA 1
ATOM 1898 C C . ARG A 1 238 ? -4.019 -14.582 -1.349 1.00 94.25 238 ARG A C 1
ATOM 1900 O O . ARG A 1 238 ? -4.527 -15.268 -0.472 1.00 94.25 238 ARG A O 1
ATOM 1907 N N . ASN A 1 239 ? -2.704 -14.510 -1.538 1.00 95.62 239 ASN A N 1
ATOM 1908 C CA . ASN A 1 239 ? -1.730 -15.294 -0.776 1.00 95.62 239 ASN A CA 1
ATOM 1909 C C . ASN A 1 239 ? -1.336 -14.634 0.551 1.00 95.62 239 ASN A C 1
ATOM 1911 O O . ASN A 1 239 ? -0.749 -15.291 1.405 1.00 95.62 239 ASN A O 1
ATOM 1915 N N . ILE A 1 240 ? -1.665 -13.353 0.736 1.00 96.12 240 ILE A N 1
ATOM 1916 C CA . ILE A 1 240 ? -1.384 -12.614 1.974 1.00 96.12 240 ILE A CA 1
ATOM 1917 C C . ILE A 1 240 ? -2.564 -12.592 2.950 1.00 96.12 240 ILE A C 1
ATOM 1919 O O . ILE A 1 240 ? -2.438 -12.010 4.025 1.00 96.12 240 ILE A O 1
ATOM 1923 N N . VAL A 1 241 ? -3.711 -13.178 2.582 1.00 97.44 241 VAL A N 1
ATOM 1924 C CA . VAL A 1 241 ? -4.920 -13.195 3.418 1.00 97.44 241 VAL A CA 1
ATOM 1925 C C . VAL A 1 241 ? -4.681 -14.021 4.682 1.00 97.44 241 VAL A C 1
ATOM 1927 O O . VAL A 1 241 ? -4.266 -15.175 4.606 1.00 97.44 241 VAL A O 1
ATOM 1930 N N . CYS A 1 242 ? -4.986 -13.438 5.839 1.00 96.81 242 CYS A N 1
ATOM 1931 C CA . CYS A 1 242 ? -4.915 -14.092 7.145 1.00 96.81 242 CYS A CA 1
ATOM 1932 C C . CYS A 1 242 ? -6.268 -14.176 7.875 1.00 96.81 242 CYS A C 1
ATOM 1934 O O . CYS A 1 242 ? -6.418 -15.015 8.756 1.00 96.81 242 CYS A O 1
ATOM 1936 N N . ASP A 1 243 ? -7.266 -13.359 7.521 1.00 97.56 243 ASP A N 1
ATOM 1937 C CA . ASP A 1 243 ? -8.613 -13.417 8.111 1.00 97.56 243 ASP A CA 1
ATOM 1938 C C . ASP A 1 243 ? -9.673 -12.908 7.118 1.00 97.56 243 ASP A C 1
ATOM 1940 O O . ASP A 1 243 ? -9.368 -12.165 6.182 1.00 97.56 243 ASP A O 1
ATOM 1944 N N . GLU A 1 244 ? -10.929 -13.301 7.324 1.00 97.44 244 GLU A N 1
ATOM 1945 C CA . GLU A 1 244 ? -12.062 -12.972 6.458 1.00 97.44 244 GLU A CA 1
ATOM 1946 C C . GLU A 1 244 ? -13.277 -12.518 7.266 1.00 97.44 244 GLU A C 1
ATOM 1948 O O . GLU A 1 244 ? -13.738 -13.168 8.215 1.00 97.44 244 GLU A O 1
ATOM 1953 N N . TRP A 1 245 ? -13.837 -11.373 6.886 1.00 97.88 245 TRP A N 1
ATOM 1954 C CA . TRP A 1 245 ? -14.953 -10.757 7.585 1.00 97.88 245 TRP A CA 1
ATOM 1955 C C . TRP A 1 245 ? -16.153 -10.607 6.659 1.00 97.88 245 TRP A C 1
ATOM 1957 O O . TRP A 1 245 ? -16.120 -9.829 5.710 1.00 97.88 245 TRP A O 1
ATOM 1967 N N . ASN A 1 246 ? -17.241 -11.309 6.974 1.00 97.31 246 ASN A N 1
ATOM 1968 C CA . ASN A 1 246 ? -18.515 -11.116 6.284 1.00 97.31 246 ASN A CA 1
ATOM 1969 C C . ASN A 1 246 ? -19.109 -9.753 6.657 1.00 97.31 246 ASN A C 1
ATOM 1971 O O . ASN A 1 246 ? -19.240 -9.431 7.844 1.00 97.31 246 ASN A O 1
ATOM 1975 N N . VAL A 1 247 ? -19.485 -8.980 5.645 1.00 95.75 247 VAL A N 1
ATOM 1976 C CA . VAL A 1 247 ? -20.127 -7.675 5.794 1.00 95.75 247 VAL A CA 1
ATOM 1977 C C . VAL A 1 247 ? -21.636 -7.864 5.728 1.00 95.75 247 VAL A C 1
ATOM 1979 O O . VAL A 1 247 ? -22.150 -8.627 4.917 1.00 95.75 247 VAL A O 1
ATOM 1982 N N . LYS A 1 248 ? -22.349 -7.174 6.616 1.00 93.62 248 LYS A N 1
ATOM 1983 C CA . LYS A 1 248 ? -23.808 -7.072 6.582 1.00 93.62 248 LYS A CA 1
ATOM 1984 C C . LYS A 1 248 ? -24.156 -5.611 6.375 1.00 93.62 248 LYS A C 1
ATOM 1986 O O . LYS A 1 248 ? -23.694 -4.786 7.163 1.00 93.62 248 LYS A O 1
ATOM 1991 N N . TYR A 1 249 ? -24.926 -5.304 5.341 1.00 92.44 249 TYR A N 1
ATOM 1992 C CA . TYR A 1 249 ? -25.417 -3.948 5.125 1.00 92.44 249 TYR A CA 1
ATOM 1993 C C . TYR A 1 249 ? -26.543 -3.622 6.101 1.00 92.44 249 TYR A C 1
ATOM 1995 O O . TYR A 1 249 ? -27.258 -4.510 6.565 1.00 92.44 249 TYR A O 1
ATOM 2003 N N . ALA A 1 250 ? -26.608 -2.358 6.508 1.00 89.88 250 ALA A N 1
ATOM 2004 C CA . ALA A 1 250 ? -27.620 -1.876 7.430 1.00 89.88 250 ALA A CA 1
ATOM 2005 C C . ALA A 1 250 ? -28.939 -1.640 6.686 1.00 89.88 250 ALA A C 1
ATOM 2007 O O . ALA A 1 250 ? -28.963 -0.838 5.760 1.00 89.88 250 ALA A O 1
ATOM 2008 N N . ASP A 1 251 ? -30.024 -2.269 7.151 1.00 86.50 251 ASP A N 1
ATOM 2009 C CA . ASP A 1 251 ? -31.356 -2.156 6.533 1.00 86.50 251 ASP A CA 1
ATOM 2010 C C . ASP A 1 251 ? -31.850 -0.699 6.445 1.00 86.50 251 ASP A C 1
ATOM 2012 O O . ASP A 1 251 ? -32.414 -0.280 5.438 1.00 86.50 251 ASP A O 1
ATOM 2016 N N . ASP A 1 252 ? -31.627 0.082 7.508 1.00 87.94 252 ASP A N 1
ATOM 2017 C CA . ASP A 1 252 ? -31.932 1.513 7.555 1.00 87.94 252 ASP A CA 1
ATOM 2018 C C . ASP A 1 252 ? -30.767 2.283 8.176 1.00 87.94 252 ASP A C 1
ATOM 2020 O O . ASP A 1 252 ? -30.645 2.477 9.392 1.00 87.94 252 ASP A O 1
ATOM 2024 N N . ALA A 1 253 ? -29.874 2.723 7.304 1.00 87.75 253 ALA A N 1
ATOM 2025 C CA . ALA A 1 253 ? -28.705 3.469 7.705 1.00 87.75 253 ALA A CA 1
ATOM 2026 C C . ALA A 1 253 ? -29.036 4.925 8.118 1.00 87.75 253 ALA A C 1
ATOM 2028 O O . ALA A 1 253 ? -28.335 5.484 8.964 1.00 87.75 253 ALA A O 1
ATOM 2029 N N . HIS A 1 254 ? -30.148 5.512 7.646 1.00 87.75 254 HIS A N 1
ATOM 2030 C CA . HIS A 1 254 ? -30.599 6.838 8.095 1.00 87.75 254 HIS A CA 1
ATOM 2031 C C . HIS A 1 254 ? -31.047 6.805 9.557 1.00 87.75 254 HIS A C 1
ATOM 2033 O O . HIS A 1 254 ? -30.682 7.696 10.322 1.00 87.75 254 HIS A O 1
ATOM 2039 N N . ALA A 1 255 ? -31.748 5.751 9.988 1.00 90.88 255 ALA A N 1
ATOM 2040 C CA . ALA A 1 255 ? -32.104 5.566 11.395 1.00 90.88 255 ALA A CA 1
ATOM 2041 C C . ALA A 1 255 ? -30.869 5.426 12.305 1.00 90.88 255 ALA A C 1
ATOM 2043 O O . ALA A 1 255 ? -30.878 5.894 13.447 1.00 90.88 255 ALA A O 1
ATOM 2044 N N . ILE A 1 256 ? -29.783 4.810 11.816 1.00 90.62 256 ILE A N 1
ATOM 2045 C CA . ILE A 1 256 ? -28.507 4.746 12.548 1.00 90.62 256 ILE A CA 1
ATOM 2046 C C . ILE A 1 256 ? -27.927 6.151 12.719 1.00 90.62 256 ILE A C 1
ATOM 2048 O O . ILE A 1 256 ? -27.573 6.532 13.837 1.00 90.62 256 ILE A O 1
ATOM 2052 N N . PHE A 1 257 ? -27.867 6.938 11.642 1.00 90.25 257 PHE A N 1
ATOM 2053 C CA . PHE A 1 257 ? -27.399 8.321 11.718 1.00 90.25 257 PHE A CA 1
ATOM 2054 C C . PHE A 1 257 ? -28.301 9.201 12.582 1.00 90.25 257 PHE A C 1
ATOM 2056 O O . PHE A 1 257 ? -27.771 10.026 13.315 1.00 90.25 257 PHE A O 1
ATOM 2063 N N . GLY A 1 258 ? -29.618 8.981 12.584 1.00 91.25 258 GLY A N 1
ATOM 2064 C CA . GLY A 1 258 ? -30.550 9.651 13.493 1.00 91.25 258 GLY A CA 1
ATOM 2065 C C . GLY A 1 258 ? -30.177 9.432 14.960 1.00 91.25 258 GLY A C 1
ATOM 2066 O O . GLY A 1 258 ? -30.033 10.392 15.707 1.00 91.25 258 GLY A O 1
ATOM 2067 N N . LYS A 1 259 ? -29.875 8.187 15.353 1.00 92.19 259 LYS A N 1
ATOM 2068 C CA . LYS A 1 259 ? -29.408 7.882 16.719 1.00 92.19 259 LYS A CA 1
ATOM 2069 C C . LYS A 1 259 ? -28.070 8.541 17.049 1.00 92.19 259 LYS A C 1
ATOM 2071 O O . LYS A 1 259 ? -27.869 8.973 18.179 1.00 92.19 259 LYS A O 1
ATOM 2076 N N . ILE A 1 260 ? -27.143 8.599 16.090 1.00 91.62 260 ILE A N 1
ATOM 2077 C CA . ILE A 1 260 ? -25.867 9.308 16.275 1.00 91.62 260 ILE A CA 1
ATOM 2078 C C . ILE A 1 260 ? -26.125 10.811 16.430 1.00 91.62 260 ILE A C 1
ATOM 2080 O O . ILE A 1 260 ? -25.543 11.436 17.313 1.00 91.62 260 ILE A O 1
ATOM 2084 N N . ALA A 1 261 ? -27.012 11.381 15.613 1.00 92.00 261 ALA A N 1
ATOM 2085 C CA . ALA A 1 261 ? -27.394 12.782 15.680 1.00 92.00 261 ALA A CA 1
ATOM 2086 C C . ALA A 1 261 ? -28.018 13.114 17.037 1.00 92.00 261 ALA A C 1
ATOM 2088 O O . ALA A 1 261 ? -27.575 14.067 17.659 1.00 92.00 261 ALA A O 1
ATOM 2089 N N . ASP A 1 262 ? -28.923 12.286 17.559 1.00 92.81 262 ASP A N 1
ATOM 2090 C CA . ASP A 1 262 ? -29.509 12.484 18.890 1.00 92.81 262 ASP A CA 1
ATOM 2091 C C . ASP A 1 262 ? -28.456 12.416 20.018 1.00 92.81 262 ASP A C 1
ATOM 2093 O O . ASP A 1 262 ? -28.583 13.100 21.033 1.00 92.81 262 ASP A O 1
ATOM 2097 N N . MET A 1 263 ? -27.395 11.611 19.861 1.00 92.81 263 MET A N 1
ATOM 2098 C CA . MET A 1 263 ? -26.301 11.524 20.842 1.00 92.81 263 MET A CA 1
ATOM 2099 C C . MET A 1 263 ? -25.339 12.718 20.787 1.00 92.81 263 MET A C 1
ATOM 2101 O O . MET A 1 263 ? -24.831 13.141 21.824 1.00 92.81 263 MET A O 1
ATOM 2105 N N . VAL A 1 264 ? -25.030 13.215 19.586 1.00 93.31 264 VAL A N 1
ATOM 2106 C CA . VAL A 1 264 ? -24.029 14.277 19.363 1.00 93.31 264 VAL A CA 1
ATOM 2107 C C . VAL A 1 264 ? -24.662 15.668 19.418 1.00 93.31 264 VAL A C 1
ATOM 2109 O O . VAL A 1 264 ? -24.057 16.607 19.932 1.00 93.31 264 VAL A O 1
ATOM 2112 N N . TYR A 1 265 ? -25.892 15.778 18.928 1.00 91.50 265 TYR A N 1
ATOM 2113 C CA . TYR A 1 265 ? -26.719 16.977 18.868 1.00 91.50 265 TYR A CA 1
ATOM 2114 C C . TYR A 1 265 ? -28.066 16.704 19.559 1.00 91.50 265 TYR A C 1
ATOM 2116 O O . TYR A 1 265 ? -29.098 16.641 18.885 1.00 91.50 265 TYR A O 1
ATOM 2124 N N . PRO A 1 266 ? -28.086 16.521 20.896 1.00 84.38 266 PRO A N 1
ATOM 2125 C CA . PRO A 1 266 ? -29.331 16.306 21.616 1.00 84.38 266 PRO A CA 1
ATOM 2126 C C . PRO A 1 266 ? -30.300 17.442 21.315 1.00 84.38 266 PRO A C 1
ATOM 2128 O O . PRO A 1 266 ? -29.925 18.617 21.374 1.00 84.38 266 PRO A O 1
ATOM 2131 N N . LYS A 1 267 ? -31.546 17.096 20.991 1.00 79.75 267 LYS A N 1
ATOM 2132 C CA . LYS A 1 267 ? -32.595 18.094 20.797 1.00 79.75 267 LYS A CA 1
ATOM 2133 C C . LYS A 1 267 ? -32.710 18.919 22.079 1.00 79.75 267 LYS A C 1
ATOM 2135 O O . LYS A 1 267 ? -32.842 18.359 23.168 1.00 79.75 267 LYS A O 1
ATOM 2140 N N . SER A 1 268 ? -32.586 20.240 21.956 1.00 65.62 268 SER A N 1
ATOM 2141 C CA . SER A 1 268 ? -32.816 21.130 23.093 1.00 65.62 268 SER A CA 1
ATOM 2142 C C . SER A 1 268 ? -34.274 20.979 23.540 1.00 65.62 268 SER A C 1
ATOM 2144 O O . SER A 1 268 ? -35.146 20.969 22.668 1.00 65.62 268 SER A O 1
ATOM 2146 N N . PRO A 1 269 ? -34.569 20.937 24.852 1.00 59.56 269 PRO A N 1
ATOM 2147 C CA . PRO A 1 269 ? -35.939 21.052 25.353 1.00 59.56 269 PRO A CA 1
ATOM 2148 C C . PRO A 1 269 ? -36.655 22.312 24.839 1.00 59.56 269 PRO A C 1
ATOM 2150 O O . PRO A 1 269 ? -37.876 22.334 24.766 1.00 59.56 269 PRO A O 1
ATOM 2153 N N . ASP A 1 270 ? -35.898 23.338 24.434 1.00 53.62 270 ASP A N 1
ATOM 2154 C CA . ASP A 1 270 ? -36.425 24.607 23.917 1.00 53.62 270 ASP A CA 1
ATOM 2155 C C . ASP A 1 270 ? -36.861 24.546 22.437 1.00 53.62 270 ASP A C 1
ATOM 2157 O O . ASP A 1 270 ? -37.310 25.546 21.883 1.00 53.62 270 ASP A O 1
ATOM 2161 N N . LEU A 1 271 ? -36.713 23.390 21.779 1.00 51.38 271 LEU A N 1
ATOM 2162 C CA . LEU A 1 271 ? -37.299 23.101 20.460 1.00 51.38 271 LEU A CA 1
ATOM 2163 C C . LEU A 1 271 ? -38.426 22.057 20.541 1.00 51.38 271 LEU A C 1
ATOM 2165 O O . LEU A 1 271 ? -39.022 21.731 19.520 1.00 51.38 271 LEU A O 1
ATOM 2169 N N . ASP A 1 272 ? -38.732 21.577 21.750 1.00 47.28 272 ASP A N 1
ATOM 2170 C CA . ASP A 1 272 ? -39.883 20.721 22.063 1.00 47.28 272 ASP A CA 1
ATOM 2171 C C . ASP A 1 272 ? -41.094 21.564 22.514 1.00 47.28 272 ASP A C 1
ATOM 2173 O O . ASP A 1 272 ? -41.986 21.084 23.218 1.00 47.28 272 ASP A O 1
ATOM 2177 N N . ASP A 1 273 ? -41.149 22.836 22.104 1.00 44.16 273 ASP A N 1
ATOM 2178 C CA . ASP A 1 273 ? -42.347 23.650 22.268 1.00 44.16 273 ASP A CA 1
ATOM 2179 C C . ASP A 1 273 ? -43.239 23.465 21.039 1.00 44.16 273 ASP A C 1
ATOM 2181 O O . ASP A 1 273 ? -42.907 23.896 19.933 1.00 44.16 273 ASP A O 1
ATOM 2185 N N . ASN A 1 274 ? -44.350 22.759 21.262 1.00 48.78 274 ASN A N 1
ATOM 2186 C CA . ASN A 1 274 ? -45.579 22.727 20.468 1.00 48.78 274 ASN A CA 1
ATOM 2187 C C . ASN A 1 274 ? -45.675 23.811 19.376 1.00 48.78 274 ASN A C 1
ATOM 2189 O O . ASN A 1 274 ? -46.391 24.803 19.510 1.00 48.78 274 ASN A O 1
ATOM 2193 N N . SER A 1 275 ? -45.036 23.578 18.241 1.00 41.97 275 SER A N 1
ATOM 2194 C CA . SER A 1 275 ? -45.359 24.264 17.002 1.00 41.97 275 SER A CA 1
ATOM 2195 C C . SER A 1 275 ? -45.547 23.175 15.974 1.00 41.97 275 SER A C 1
ATOM 2197 O O . SER A 1 275 ? -44.592 22.641 15.432 1.00 41.97 275 SER A O 1
ATOM 2199 N N . ASN A 1 276 ? -46.814 22.778 15.852 1.00 37.41 276 ASN A N 1
ATOM 2200 C CA . ASN A 1 276 ? -47.410 22.073 14.733 1.00 37.41 276 ASN A CA 1
ATOM 2201 C C . ASN A 1 276 ? -46.443 21.170 13.961 1.00 37.41 276 ASN A C 1
ATOM 2203 O O . ASN A 1 276 ? -45.669 21.626 13.119 1.00 37.41 276 ASN A O 1
ATOM 2207 N N . ILE A 1 277 ? -46.640 19.859 14.114 1.00 40.34 277 ILE A N 1
ATOM 2208 C CA . ILE A 1 277 ? -46.646 19.009 12.926 1.00 40.34 277 ILE A CA 1
ATOM 2209 C C . ILE A 1 277 ? -47.661 19.667 11.985 1.00 40.34 277 ILE A C 1
ATOM 2211 O O . ILE A 1 277 ? -48.862 19.435 12.084 1.00 40.34 277 ILE A O 1
ATOM 2215 N N . LEU A 1 278 ? -47.182 20.590 11.154 1.00 35.53 278 LEU A N 1
ATOM 2216 C CA . LEU A 1 278 ? -47.802 20.871 9.887 1.00 35.53 278 LEU A CA 1
ATOM 2217 C C . LEU A 1 278 ? -47.701 19.526 9.182 1.00 35.53 278 LEU A C 1
ATOM 2219 O O . LEU A 1 278 ? -46.627 19.101 8.752 1.00 35.53 278 LEU A O 1
ATOM 2223 N N . GLU A 1 279 ? -48.828 18.816 9.145 1.00 35.22 279 GLU A N 1
ATOM 2224 C CA . GLU A 1 279 ? -49.195 18.149 7.909 1.00 35.22 279 GLU A CA 1
ATOM 2225 C C . GLU A 1 279 ? -48.772 19.118 6.807 1.00 35.22 279 GLU A C 1
ATOM 2227 O O . GLU A 1 279 ? -49.228 20.263 6.776 1.00 35.22 279 GLU A O 1
ATOM 2232 N N . ILE A 1 280 ? -47.780 18.725 6.011 1.00 39.72 280 ILE A N 1
ATOM 2233 C CA . ILE A 1 280 ? -47.509 19.421 4.765 1.00 39.72 280 ILE A CA 1
ATOM 2234 C C . ILE A 1 280 ? -48.742 19.098 3.921 1.00 39.72 280 ILE A C 1
ATOM 2236 O O . ILE A 1 280 ? -48.765 18.117 3.184 1.00 39.72 280 ILE A O 1
ATOM 2240 N N . GLU A 1 281 ? -49.823 19.843 4.149 1.00 37.38 281 GLU A N 1
ATOM 2241 C CA . GLU A 1 281 ? -50.758 20.154 3.088 1.00 37.38 281 GLU A CA 1
ATOM 2242 C C . GLU A 1 281 ? -49.909 20.771 1.972 1.00 37.38 281 GLU A C 1
ATOM 2244 O O . GLU A 1 281 ? -48.982 21.540 2.241 1.00 37.38 281 GLU A O 1
ATOM 2249 N N . ASP A 1 282 ? -50.186 20.356 0.738 1.00 37.56 282 ASP A N 1
ATOM 2250 C CA . ASP A 1 282 ? -49.522 20.732 -0.517 1.00 37.56 282 ASP A CA 1
ATOM 2251 C C . ASP A 1 282 ? -49.609 22.245 -0.849 1.00 37.56 282 ASP A C 1
ATOM 2253 O O . ASP A 1 282 ? -49.631 22.627 -2.013 1.00 37.56 282 ASP A O 1
ATOM 2257 N N . ASP A 1 283 ? -49.629 23.123 0.150 1.00 38.88 283 ASP A N 1
ATOM 2258 C CA . ASP A 1 283 ? -49.642 24.577 0.020 1.00 38.88 283 ASP A CA 1
ATOM 2259 C C . ASP A 1 283 ? -48.303 25.149 0.514 1.00 38.88 283 ASP A C 1
ATOM 2261 O O . ASP A 1 283 ? -48.219 25.973 1.427 1.00 38.88 283 ASP A O 1
ATOM 2265 N N . VAL A 1 284 ? -47.207 24.717 -0.116 1.00 41.88 284 VAL A N 1
ATOM 2266 C CA . VAL A 1 284 ? -46.056 25.614 -0.241 1.00 41.88 284 VAL A CA 1
ATOM 2267 C C . VAL A 1 284 ? -46.485 26.629 -1.290 1.00 41.88 284 VAL A C 1
ATOM 2269 O O . VAL A 1 284 ? -46.467 26.317 -2.479 1.00 41.88 284 VAL A O 1
ATOM 2272 N N . GLU A 1 285 ? -46.905 27.828 -0.873 1.00 47.44 285 GLU A N 1
ATOM 2273 C CA . GLU A 1 285 ? -46.848 28.974 -1.780 1.00 47.44 285 GLU A CA 1
ATOM 2274 C C . GLU A 1 285 ? -45.407 29.013 -2.294 1.00 47.44 285 GLU A C 1
ATOM 2276 O O . GLU A 1 285 ? -44.474 29.290 -1.533 1.00 47.44 285 GLU A O 1
ATOM 2281 N N . GLU A 1 286 ? -45.219 28.613 -3.556 1.00 43.25 286 GLU A N 1
ATOM 2282 C CA . GLU A 1 286 ? -43.962 28.780 -4.266 1.00 43.25 286 GLU A CA 1
ATOM 2283 C C . GLU A 1 286 ? -43.584 30.244 -4.080 1.00 43.25 286 GLU A C 1
ATOM 2285 O O . GLU A 1 286 ? -44.230 31.138 -4.625 1.00 43.25 286 GLU A O 1
ATOM 2290 N N . LEU A 1 287 ? -42.571 30.503 -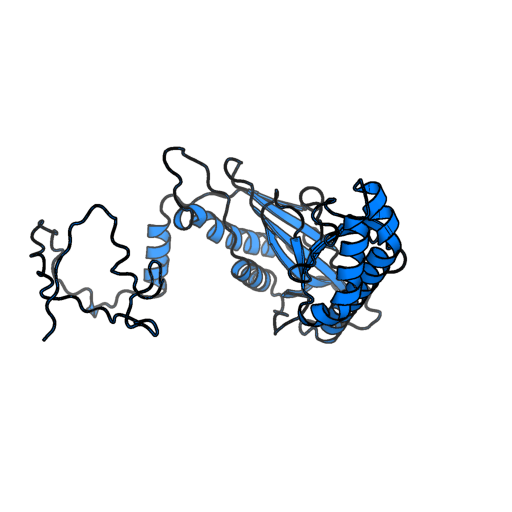3.251 1.00 45.50 287 LEU A N 1
ATOM 2291 C CA . LEU A 1 287 ? -41.940 31.808 -3.221 1.00 45.50 287 LEU A CA 1
ATOM 2292 C C . LEU A 1 287 ? -41.413 32.018 -4.638 1.00 45.50 287 LEU A C 1
ATOM 2294 O O . LEU A 1 287 ? -40.394 31.428 -5.005 1.00 45.50 287 LEU A O 1
ATOM 2298 N N . GLU A 1 288 ? -42.147 32.792 -5.442 1.00 48.22 288 GLU A N 1
ATOM 2299 C CA . GLU A 1 288 ? -41.710 33.205 -6.767 1.00 48.22 288 GLU A CA 1
ATOM 2300 C C . GLU A 1 288 ? -40.347 33.859 -6.576 1.00 48.22 288 GLU A C 1
ATOM 2302 O O . GLU A 1 288 ? -40.205 34.911 -5.949 1.00 48.22 288 GLU A O 1
ATOM 2307 N N . VAL A 1 289 ? -39.310 33.171 -7.048 1.00 57.00 289 VAL A N 1
ATOM 2308 C CA . VAL A 1 289 ? -37.960 33.712 -7.074 1.00 57.00 289 VAL A CA 1
ATOM 2309 C C . VAL A 1 289 ? -38.008 34.896 -8.033 1.00 57.00 289 VAL A C 1
ATOM 2311 O O . VAL A 1 289 ? -37.946 34.696 -9.243 1.00 57.00 289 VAL A O 1
ATOM 2314 N N . GLU A 1 290 ? -38.163 36.110 -7.494 1.00 53.16 290 GLU A N 1
ATOM 2315 C CA . GLU A 1 290 ? -38.298 37.327 -8.305 1.00 53.16 290 GLU A CA 1
ATOM 2316 C C . GLU A 1 290 ? -37.087 37.512 -9.224 1.00 53.16 290 GLU A C 1
ATOM 2318 O O . GLU A 1 290 ? -37.274 37.806 -10.396 1.00 53.16 290 GLU A O 1
ATOM 2323 N N . ASP A 1 291 ? -35.864 37.267 -8.731 1.00 47.12 291 ASP A N 1
ATOM 2324 C CA . ASP A 1 291 ? -34.643 37.327 -9.538 1.00 47.12 291 ASP A CA 1
ATOM 2325 C C . ASP A 1 291 ? -33.519 36.445 -8.975 1.00 47.12 291 ASP A C 1
ATOM 2327 O O . ASP A 1 291 ? -33.297 36.358 -7.765 1.00 47.12 291 ASP A O 1
ATOM 2331 N N . THR A 1 292 ? -32.730 35.841 -9.870 1.00 47.25 292 THR A N 1
ATOM 2332 C CA . THR A 1 292 ? -31.488 35.131 -9.521 1.00 47.25 292 THR A CA 1
ATOM 2333 C C . THR A 1 292 ? -30.300 35.790 -10.217 1.00 47.25 292 THR A C 1
ATOM 2335 O O . THR A 1 292 ? -30.264 35.885 -11.442 1.00 47.25 292 THR A O 1
ATOM 2338 N N . TYR A 1 293 ? -29.289 36.207 -9.451 1.00 53.22 293 TYR A N 1
ATOM 2339 C CA . TYR A 1 293 ? -28.096 36.866 -9.989 1.00 53.22 293 TYR A CA 1
ATOM 2340 C C . TYR A 1 293 ? -26.898 35.911 -10.010 1.00 53.22 293 TYR A C 1
ATOM 2342 O O . TYR A 1 293 ? -26.527 35.333 -8.989 1.00 53.22 293 TYR A O 1
ATOM 2350 N N . CYS A 1 294 ? -26.245 35.789 -11.168 1.00 53.16 294 CYS A N 1
ATOM 2351 C CA . CYS A 1 294 ? -24.971 35.088 -11.322 1.00 53.16 294 CYS A CA 1
ATOM 2352 C C . CYS A 1 294 ? -23.932 36.029 -11.942 1.00 53.16 294 CYS A C 1
ATOM 2354 O O . CYS A 1 294 ? -24.201 36.720 -12.925 1.00 53.16 294 CYS A O 1
ATOM 2356 N N . TRP A 1 295 ? -22.729 36.055 -11.371 1.00 56.78 295 TRP A N 1
ATOM 2357 C CA . TRP A 1 295 ? -21.623 36.854 -11.889 1.00 56.78 295 TRP A CA 1
ATOM 2358 C C . TRP A 1 295 ? -21.040 36.181 -13.132 1.00 56.78 295 TRP A C 1
ATOM 2360 O O . TRP A 1 295 ? -20.451 35.107 -13.037 1.00 56.78 295 TRP A O 1
ATOM 2370 N N . THR A 1 296 ? -21.181 36.815 -14.298 1.00 65.81 296 THR A N 1
ATOM 2371 C CA . THR A 1 296 ? -20.583 36.302 -15.538 1.00 65.81 296 THR A CA 1
ATOM 2372 C C . THR A 1 296 ? -19.094 36.627 -15.570 1.00 65.81 296 THR A C 1
ATOM 2374 O O . THR A 1 296 ? -18.702 37.794 -15.509 1.00 65.81 296 THR A O 1
ATOM 2377 N N . ILE A 1 297 ? -18.255 35.598 -15.693 1.00 67.19 297 ILE A N 1
ATOM 2378 C CA . ILE A 1 297 ? -16.814 35.775 -15.892 1.00 67.19 297 ILE A CA 1
ATOM 2379 C C . ILE A 1 297 ? -16.525 35.829 -17.393 1.00 67.19 297 ILE A C 1
ATOM 2381 O O . ILE A 1 297 ? -16.683 34.831 -18.102 1.00 67.19 297 ILE A O 1
ATOM 2385 N N . TRP A 1 298 ? -16.089 37.000 -17.857 1.00 70.62 298 TRP A N 1
ATOM 2386 C CA . TRP A 1 298 ? -15.750 37.275 -19.252 1.00 70.62 298 TRP A CA 1
ATOM 2387 C C . TRP A 1 298 ? -14.299 36.912 -19.578 1.00 70.62 298 TRP A C 1
ATOM 2389 O O . TRP A 1 298 ? -13.391 37.139 -18.773 1.00 70.62 298 TRP A O 1
ATOM 2399 N N . ASN A 1 299 ? -14.060 36.405 -20.787 1.00 71.88 299 ASN A N 1
ATOM 2400 C CA . ASN A 1 299 ? -12.714 36.286 -21.335 1.00 71.88 299 ASN A CA 1
ATOM 2401 C C . ASN A 1 299 ? -12.193 37.658 -21.822 1.00 71.88 299 ASN A C 1
ATOM 2403 O O . ASN A 1 299 ? -12.878 38.683 -21.771 1.00 71.88 299 ASN A O 1
ATOM 2407 N N . LYS A 1 300 ? -10.953 37.689 -22.323 1.00 76.12 300 LYS A N 1
ATOM 2408 C CA . LYS A 1 300 ? -10.297 38.923 -22.799 1.00 76.12 300 LYS A CA 1
ATOM 2409 C C . LYS A 1 300 ? -11.010 39.598 -23.980 1.00 76.12 300 LYS A C 1
ATOM 2411 O O . LYS A 1 300 ? -10.756 40.772 -24.228 1.00 76.12 300 LYS A O 1
ATOM 2416 N N . ASN A 1 301 ? -11.884 38.873 -24.672 1.00 76.06 301 ASN A N 1
ATOM 2417 C CA . ASN A 1 301 ? -12.680 39.362 -25.793 1.00 76.06 301 ASN A CA 1
ATOM 2418 C C . ASN A 1 301 ? -14.107 39.754 -25.367 1.00 76.06 301 ASN A C 1
ATOM 2420 O O . ASN A 1 301 ? -14.921 40.056 -26.228 1.00 76.06 301 ASN A O 1
ATOM 2424 N N . GLN A 1 302 ? -14.398 39.782 -24.058 1.00 70.00 302 GLN A N 1
ATOM 2425 C CA . GLN A 1 302 ? -15.735 40.014 -23.494 1.00 70.00 302 GLN A CA 1
ATOM 2426 C C . GLN A 1 302 ? -16.764 38.937 -23.872 1.00 70.00 302 GLN A C 1
ATOM 2428 O O . GLN A 1 302 ? -17.955 39.209 -23.977 1.00 70.00 302 GLN A O 1
ATOM 2433 N N . GLU A 1 303 ? -16.313 37.694 -24.037 1.00 70.25 303 GLU A N 1
ATOM 2434 C CA . GLU A 1 303 ? -17.165 36.542 -24.341 1.00 70.25 303 GLU A CA 1
ATOM 2435 C C . GLU A 1 303 ? -17.162 35.545 -23.174 1.00 70.25 303 GLU A C 1
ATOM 2437 O O . GLU A 1 303 ? -16.205 35.462 -22.397 1.00 70.25 303 GLU A O 1
ATOM 2442 N N . THR A 1 304 ? -18.246 34.784 -23.028 1.00 64.62 304 THR A N 1
ATOM 2443 C CA . THR A 1 304 ? -18.346 33.702 -22.042 1.00 64.62 304 THR A CA 1
ATOM 2444 C C . THR A 1 304 ? -17.845 32.400 -22.663 1.00 64.62 304 THR A C 1
ATOM 2446 O O . THR A 1 304 ? -18.350 31.971 -23.698 1.00 64.62 304 THR A O 1
ATOM 2449 N N . GLU A 1 305 ? -16.869 31.749 -22.031 1.00 62.66 305 GLU A N 1
ATOM 2450 C CA . GLU A 1 305 ? -16.359 30.457 -22.507 1.00 62.66 305 GLU A CA 1
ATOM 2451 C C . GLU A 1 305 ? -17.401 29.345 -22.304 1.00 62.66 305 GLU A C 1
ATOM 2453 O O . GLU A 1 305 ? -17.878 29.114 -21.184 1.00 62.66 305 GLU A O 1
ATOM 2458 N N . LEU A 1 306 ? -17.716 28.623 -23.383 1.00 54.12 306 LEU A N 1
ATOM 2459 C CA . LEU A 1 306 ? -18.518 27.401 -23.330 1.00 54.12 306 LEU A CA 1
ATOM 2460 C C . LEU A 1 306 ? -17.791 26.367 -22.457 1.00 54.12 306 LEU A C 1
ATOM 2462 O O . LEU A 1 306 ? -16.602 26.117 -22.642 1.00 54.12 306 LEU A O 1
ATOM 2466 N N . PHE A 1 307 ? -18.508 25.761 -21.506 1.00 56.91 307 PHE A N 1
ATOM 2467 C CA . PHE A 1 307 ? -17.975 24.788 -20.533 1.00 56.91 307 PHE A CA 1
ATOM 2468 C C . PHE A 1 307 ? -16.991 25.351 -19.497 1.00 56.91 307 PHE A C 1
ATOM 2470 O O . PHE A 1 307 ? -16.263 24.596 -18.848 1.00 56.91 307 PHE A O 1
ATOM 2477 N N . SER A 1 308 ? -17.002 26.666 -19.269 1.00 56.81 308 SER A N 1
ATOM 2478 C CA . SER A 1 308 ? -16.411 27.238 -18.060 1.00 56.81 308 SER A CA 1
ATOM 2479 C C . SER A 1 308 ? -17.147 26.689 -16.835 1.00 56.81 308 SER A C 1
ATOM 2481 O O . SER A 1 308 ? -18.278 27.082 -16.556 1.00 56.81 308 SER A O 1
ATOM 2483 N N . GLY A 1 309 ? -16.497 25.807 -16.070 1.00 55.25 309 GLY A N 1
ATOM 2484 C CA . GLY A 1 309 ? -17.030 25.266 -14.810 1.00 55.25 309 GLY A CA 1
ATOM 2485 C C . GLY A 1 309 ? -17.291 26.317 -13.718 1.00 55.25 309 GLY A C 1
ATOM 2486 O O . GLY A 1 309 ? -17.702 25.957 -12.621 1.00 55.25 309 GLY A O 1
ATOM 2487 N N . PHE A 1 310 ? -17.039 27.598 -14.006 1.00 52.38 310 PHE A N 1
ATOM 2488 C CA . PHE A 1 310 ? -17.338 28.735 -13.141 1.00 52.38 310 PHE A CA 1
ATOM 2489 C C . PHE A 1 310 ? -18.649 29.456 -13.507 1.00 52.38 310 PHE A C 1
ATOM 2491 O O . PHE A 1 310 ? -19.210 30.131 -12.653 1.00 52.38 310 PHE A O 1
ATOM 2498 N N . ASN A 1 311 ? -19.171 29.298 -14.731 1.00 54.75 311 ASN A N 1
ATOM 2499 C CA . ASN A 1 311 ? -20.418 29.932 -15.194 1.00 54.75 311 ASN A CA 1
ATOM 2500 C C . ASN A 1 311 ? -21.576 28.913 -15.210 1.00 54.75 311 ASN A C 1
ATOM 2502 O O . ASN A 1 311 ? -22.288 28.753 -16.203 1.00 54.75 311 ASN A O 1
ATOM 2506 N N . SER A 1 312 ? -21.732 28.183 -14.104 1.00 49.62 312 SER A N 1
ATOM 2507 C CA . SER A 1 312 ? -22.505 26.934 -14.009 1.00 49.62 312 SER A CA 1
ATOM 2508 C C . SER A 1 312 ? -24.024 27.048 -14.214 1.00 49.62 312 SER A C 1
ATOM 2510 O O . SER A 1 312 ? -24.693 26.022 -14.235 1.00 49.62 312 SER A O 1
ATOM 2512 N N . PHE A 1 313 ? -24.578 28.249 -14.407 1.00 51.06 313 PHE A N 1
ATOM 2513 C CA . PHE A 1 313 ? -26.009 28.445 -14.691 1.00 51.06 313 PHE A CA 1
ATOM 2514 C C . PHE A 1 313 ? -26.354 28.513 -16.189 1.00 51.06 313 PHE A C 1
ATOM 2516 O O . PHE A 1 313 ? -27.519 28.385 -16.548 1.00 51.06 313 PHE A O 1
ATOM 2523 N N . LEU A 1 314 ? -25.362 28.662 -17.077 1.00 42.94 314 LEU A N 1
ATOM 2524 C CA . LEU A 1 314 ? -25.564 28.734 -18.534 1.00 42.94 314 LEU A CA 1
ATOM 2525 C C . LEU A 1 314 ? -24.900 27.574 -19.284 1.00 42.94 314 LEU A C 1
ATOM 2527 O O . LEU A 1 314 ? -24.496 27.712 -20.438 1.00 42.94 314 LEU A O 1
ATOM 2531 N N . ALA A 1 315 ? -24.851 26.387 -18.678 1.00 41.38 315 ALA A N 1
ATOM 2532 C CA . ALA A 1 315 ? -24.796 25.158 -19.466 1.00 41.38 315 ALA A CA 1
ATOM 2533 C C . ALA A 1 315 ? -26.185 24.926 -20.094 1.00 41.38 315 ALA A C 1
ATOM 2535 O O . ALA A 1 315 ? -26.915 24.020 -19.701 1.00 41.38 315 ALA A O 1
ATOM 2536 N N . GLN A 1 316 ? -26.589 25.812 -21.012 1.00 39.41 316 GLN A N 1
ATOM 2537 C CA . GLN A 1 316 ? -27.851 25.703 -21.737 1.00 39.41 316 GLN A CA 1
ATOM 2538 C C . GLN A 1 316 ? -27.854 24.389 -22.526 1.00 39.41 316 GLN A C 1
ATOM 2540 O O . GLN A 1 316 ? -27.079 24.210 -23.468 1.00 39.41 316 GLN A O 1
ATOM 2545 N N . ASP A 1 317 ? -28.742 23.470 -22.136 1.00 38.00 317 ASP A N 1
ATOM 2546 C CA . ASP A 1 317 ? -29.240 22.420 -23.023 1.00 38.00 317 ASP A CA 1
ATOM 2547 C C . ASP A 1 317 ? -29.695 23.113 -24.325 1.00 38.00 317 ASP A C 1
ATOM 2549 O O . ASP A 1 317 ? -30.490 24.057 -24.256 1.00 38.00 317 ASP A O 1
ATOM 2553 N N . PRO A 1 318 ? -29.207 22.698 -25.509 1.00 41.00 318 PRO A N 1
ATOM 2554 C CA . PRO A 1 318 ? -29.467 23.372 -26.786 1.00 41.00 318 PRO A CA 1
ATOM 2555 C C . PRO A 1 318 ? -30.947 23.373 -27.220 1.00 41.00 318 PRO A C 1
ATOM 2557 O O . PRO A 1 318 ? -31.261 23.808 -28.326 1.00 41.00 318 PRO A O 1
ATOM 2560 N N . ARG A 1 319 ? -31.862 22.884 -26.374 1.00 38.78 319 ARG A N 1
ATOM 2561 C CA . ARG A 1 319 ? -33.312 22.826 -26.596 1.00 38.78 319 ARG A CA 1
ATOM 2562 C C . ARG A 1 319 ? -34.117 23.972 -25.976 1.00 38.78 319 ARG A C 1
ATOM 2564 O O . ARG A 1 319 ? -35.327 23.994 -26.173 1.00 38.78 319 ARG A O 1
ATOM 2571 N N . TRP A 1 320 ? -33.493 24.921 -25.278 1.00 36.50 320 TRP A N 1
ATOM 2572 C CA . TRP A 1 320 ? -34.202 26.068 -24.697 1.00 36.50 320 TRP A CA 1
ATOM 2573 C C . TRP A 1 320 ? -33.896 27.353 -25.472 1.00 36.50 320 TRP A C 1
ATOM 2575 O O . TRP A 1 320 ? -32.761 27.825 -25.515 1.00 36.50 320 TRP A O 1
ATOM 2585 N N . GLU A 1 321 ? -34.917 27.894 -26.140 1.00 33.75 321 GLU A N 1
ATOM 2586 C CA . GLU A 1 321 ? -34.826 29.135 -26.909 1.00 33.75 321 GLU A CA 1
ATOM 2587 C C . GLU A 1 321 ? -34.496 30.346 -26.020 1.00 33.75 321 GLU A C 1
ATOM 2589 O O . GLU A 1 321 ? -34.929 30.466 -24.877 1.00 33.75 321 GLU A O 1
ATOM 2594 N N . LYS A 1 322 ? -33.701 31.248 -26.606 1.00 34.75 322 LYS A N 1
ATOM 2595 C CA . LYS A 1 322 ? -33.154 32.494 -26.055 1.00 34.75 322 LYS A CA 1
ATOM 2596 C C . LYS A 1 322 ? -34.115 33.250 -25.128 1.00 34.75 322 LYS A C 1
ATOM 2598 O O . LYS A 1 322 ? -35.035 33.912 -25.602 1.00 34.75 322 LYS A O 1
ATOM 2603 N N . ILE A 1 323 ? -33.781 33.314 -23.842 1.00 34.78 323 ILE A N 1
ATOM 2604 C CA . ILE A 1 323 ? -34.266 34.383 -22.965 1.00 34.78 323 ILE A CA 1
ATOM 2605 C C . ILE A 1 323 ? -33.286 35.553 -23.093 1.00 34.78 323 ILE A C 1
ATOM 2607 O O . ILE A 1 323 ? -32.116 35.455 -22.725 1.00 34.78 323 ILE A O 1
ATOM 2611 N N . SER A 1 324 ? -33.744 36.651 -23.694 1.00 31.56 324 SER A N 1
ATOM 2612 C CA . SER A 1 324 ? -32.986 37.897 -23.794 1.00 31.56 324 SER A CA 1
ATOM 2613 C C . SER A 1 324 ? -33.055 38.656 -22.471 1.00 31.56 324 SER A C 1
ATOM 2615 O O . SER A 1 324 ? -34.120 39.162 -22.119 1.00 31.56 324 SER A O 1
ATOM 2617 N N . VAL A 1 325 ? -31.931 38.794 -21.774 1.00 34.50 325 VAL A N 1
ATOM 2618 C CA . VAL A 1 325 ? -31.814 39.716 -20.637 1.00 34.50 325 VAL A CA 1
ATOM 2619 C C . VAL A 1 325 ? -31.305 41.058 -21.167 1.00 34.50 325 VAL A C 1
ATOM 2621 O O . VAL A 1 325 ? -30.234 41.127 -21.770 1.00 34.50 325 VAL A O 1
ATOM 2624 N N . LYS A 1 326 ? -32.097 42.123 -20.998 1.00 27.80 326 LYS A N 1
ATOM 2625 C CA . LYS A 1 326 ? -31.636 43.508 -21.171 1.00 27.80 326 LYS A CA 1
ATOM 2626 C C . LYS A 1 326 ? -30.934 43.941 -19.884 1.00 27.80 326 LYS A C 1
ATOM 2628 O O . LYS A 1 326 ? -31.511 43.790 -18.816 1.00 27.80 326 LYS A O 1
ATOM 2633 N N . SER A 1 327 ? -29.731 44.491 -19.999 1.00 32.91 327 SER A N 1
ATOM 2634 C CA . SER A 1 327 ? -29.033 45.170 -18.903 1.00 32.91 327 SER A CA 1
ATOM 2635 C C . SER A 1 327 ? -29.362 46.668 -18.910 1.00 32.91 327 SER A C 1
ATOM 2637 O O . SER A 1 327 ? -29.280 47.284 -19.978 1.00 32.91 327 SER A O 1
ATOM 2639 N N . GLU A 1 328 ? -29.684 47.243 -17.750 1.00 32.12 328 GLU A N 1
ATOM 2640 C CA . GLU A 1 328 ? -29.439 48.670 -17.459 1.00 32.12 328 GLU A CA 1
ATOM 2641 C C . GLU A 1 328 ? -28.012 48.878 -16.945 1.00 32.12 328 GLU A C 1
ATOM 2643 O O . GLU A 1 328 ? -27.501 47.975 -16.238 1.00 32.12 328 GLU A O 1
#